Protein AF-A0A662KAN7-F1 (afdb_monomer_lite)

pLDDT: mean 89.26, std 13.29, range [32.25, 98.19]

Structure (mmCIF, N/CA/C/O backbone):
data_AF-A0A662KAN7-F1
#
_entry.id   AF-A0A662KAN7-F1
#
loop_
_atom_site.group_PDB
_atom_site.id
_atom_site.type_symbol
_atom_site.label_atom_id
_atom_site.label_alt_id
_atom_site.label_comp_id
_atom_site.label_asym_id
_atom_site.label_entity_id
_atom_site.label_seq_id
_atom_site.pdbx_PDB_ins_code
_atom_site.Cartn_x
_atom_site.Cartn_y
_atom_site.Cartn_z
_atom_site.occupancy
_atom_site.B_iso_or_equiv
_atom_site.auth_seq_id
_atom_site.auth_comp_id
_atom_site.auth_asym_id
_atom_site.auth_atom_id
_atom_site.pdbx_PDB_model_num
ATOM 1 N N . ALA A 1 1 ? -5.442 -21.848 -15.428 1.00 36.16 1 ALA A N 1
ATOM 2 C CA . ALA A 1 1 ? -4.731 -20.619 -15.022 1.00 36.16 1 ALA A CA 1
ATOM 3 C C . ALA A 1 1 ? -3.489 -20.503 -15.891 1.00 36.16 1 ALA A C 1
ATOM 5 O O . ALA A 1 1 ? -2.516 -21.198 -15.637 1.00 36.16 1 ALA A O 1
ATOM 6 N N . ASN A 1 2 ? -3.561 -19.714 -16.965 1.00 32.25 2 ASN A N 1
ATOM 7 C CA . ASN A 1 2 ? -2.438 -19.528 -17.880 1.00 32.25 2 ASN A CA 1
ATOM 8 C C . ASN A 1 2 ? -1.403 -18.622 -17.213 1.00 32.25 2 ASN A C 1
ATOM 10 O O . ASN A 1 2 ? -1.452 -17.401 -17.354 1.00 32.25 2 ASN A O 1
ATOM 14 N N . TYR A 1 3 ? -0.479 -19.224 -16.465 1.00 38.19 3 TYR A N 1
ATOM 15 C CA . TYR A 1 3 ? 0.836 -18.627 -16.293 1.00 38.19 3 TYR A CA 1
ATOM 16 C C . TYR A 1 3 ? 1.442 -18.572 -17.691 1.00 38.19 3 TYR A C 1
ATOM 18 O O . TYR A 1 3 ? 1.854 -19.592 -18.238 1.00 38.19 3 TYR A O 1
ATOM 26 N N . ARG A 1 4 ? 1.411 -17.388 -18.305 1.00 39.50 4 ARG A N 1
ATOM 27 C CA . ARG A 1 4 ? 2.236 -17.091 -19.470 1.00 39.50 4 ARG A CA 1
ATOM 28 C C . ARG A 1 4 ? 3.664 -17.290 -18.962 1.00 39.50 4 ARG A C 1
ATOM 30 O O . ARG A 1 4 ? 4.144 -16.451 -18.204 1.00 39.50 4 ARG A O 1
ATOM 37 N N . LYS A 1 5 ? 4.271 -18.451 -19.253 1.00 40.69 5 LYS A N 1
ATOM 38 C CA . LYS A 1 5 ? 5.725 -18.611 -19.170 1.00 40.69 5 LYS A CA 1
ATOM 39 C C . LYS A 1 5 ? 6.264 -17.377 -19.876 1.00 40.69 5 LYS A C 1
ATOM 41 O O . LYS A 1 5 ? 5.876 -17.124 -21.016 1.00 40.69 5 LYS A O 1
ATOM 46 N N . GLU A 1 6 ? 7.029 -16.554 -19.171 1.00 45.16 6 GLU A N 1
ATOM 47 C CA . GLU A 1 6 ? 7.885 -15.605 -19.861 1.00 45.16 6 GLU A CA 1
ATOM 48 C C . GLU A 1 6 ? 8.673 -16.470 -20.847 1.00 45.16 6 GLU A C 1
ATOM 50 O O . GLU A 1 6 ? 9.377 -17.392 -20.433 1.00 45.16 6 GLU A O 1
ATOM 55 N N . GLU A 1 7 ? 8.409 -16.306 -22.144 1.00 39.38 7 GLU A N 1
ATOM 56 C CA . GLU A 1 7 ? 9.230 -16.894 -23.192 1.00 39.38 7 GLU A CA 1
ATOM 57 C C . GLU A 1 7 ? 10.598 -16.244 -23.018 1.00 39.38 7 GLU A C 1
ATOM 59 O O . GLU A 1 7 ? 10.885 -15.181 -23.571 1.00 39.38 7 GLU A O 1
ATOM 64 N N . TYR A 1 8 ? 11.433 -16.838 -22.167 1.00 47.06 8 TYR A N 1
ATOM 65 C CA . TYR A 1 8 ? 12.859 -16.641 -22.269 1.00 47.06 8 TYR A CA 1
ATOM 66 C C . TYR A 1 8 ? 13.171 -17.030 -23.707 1.00 47.06 8 TYR A C 1
ATOM 68 O O . TYR A 1 8 ? 12.990 -18.187 -24.080 1.00 47.06 8 TYR A O 1
ATOM 76 N N . LYS A 1 9 ? 13.543 -16.054 -24.540 1.00 53.59 9 LYS A N 1
ATOM 77 C CA . LYS A 1 9 ? 14.174 -16.371 -25.817 1.00 53.59 9 LYS A CA 1
ATOM 78 C C . LYS A 1 9 ? 15.332 -17.289 -25.458 1.00 53.59 9 LYS A C 1
ATOM 80 O O . LYS A 1 9 ? 16.261 -16.839 -24.789 1.00 53.59 9 LYS A O 1
ATOM 85 N N . GLU A 1 10 ? 15.237 -18.563 -25.817 1.00 53.47 10 GLU A N 1
ATOM 86 C CA . GLU A 1 10 ? 16.378 -19.464 -25.769 1.00 53.47 10 GLU A CA 1
ATOM 87 C C . GLU A 1 10 ? 17.376 -18.896 -26.771 1.00 53.47 10 GLU A C 1
ATOM 89 O O . GLU A 1 10 ? 17.238 -19.039 -27.983 1.00 53.47 10 GLU A O 1
ATOM 94 N N . ILE A 1 11 ? 18.312 -18.100 -26.259 1.00 66.31 11 ILE A N 1
ATOM 95 C CA . ILE A 1 11 ? 19.435 -17.628 -27.048 1.00 66.31 11 ILE A CA 1
ATOM 96 C C . ILE A 1 11 ? 20.398 -18.804 -27.058 1.00 66.31 11 ILE A C 1
ATOM 98 O O . ILE A 1 11 ? 21.148 -19.015 -26.106 1.00 66.31 11 ILE A O 1
ATOM 102 N N . GLU A 1 12 ? 20.317 -19.607 -28.111 1.00 71.38 12 GLU A N 1
ATOM 103 C CA . GLU A 1 12 ? 21.267 -20.680 -28.349 1.00 71.38 12 GLU A CA 1
ATOM 104 C C . GLU A 1 12 ? 22.583 -20.040 -28.808 1.00 71.38 12 GLU A C 1
ATOM 106 O O . GLU A 1 12 ? 22.753 -19.646 -29.961 1.00 71.38 12 GLU A O 1
ATOM 111 N N . ILE A 1 13 ? 23.488 -19.812 -27.854 1.00 76.31 13 ILE A N 1
ATOM 112 C CA . ILE A 1 13 ? 24.826 -19.288 -28.130 1.00 76.31 13 ILE A CA 1
ATOM 113 C C . ILE A 1 13 ? 25.743 -20.493 -28.301 1.00 76.31 13 ILE A C 1
ATOM 115 O O . ILE A 1 13 ? 26.036 -21.167 -27.315 1.00 76.31 13 ILE A O 1
ATOM 119 N N . ASP A 1 14 ? 26.217 -20.740 -29.523 1.00 80.75 14 ASP A N 1
ATOM 120 C CA . ASP A 1 14 ? 27.302 -21.690 -29.771 1.00 80.75 14 ASP A CA 1
ATOM 121 C C . ASP A 1 14 ? 28.663 -20.979 -29.633 1.00 80.75 14 ASP A C 1
ATOM 123 O O . ASP A 1 14 ? 29.024 -20.179 -30.497 1.00 80.75 14 ASP A O 1
ATOM 127 N N . PRO A 1 15 ? 29.456 -21.248 -28.577 1.00 78.94 15 PRO A N 1
ATOM 128 C CA . PRO A 1 15 ? 30.765 -20.621 -28.386 1.00 78.94 15 PRO A CA 1
ATOM 129 C C . PRO A 1 15 ? 31.756 -20.965 -29.498 1.00 78.94 15 PRO A C 1
ATOM 131 O O . PRO A 1 15 ? 32.633 -20.158 -29.811 1.00 78.94 15 PRO A O 1
ATOM 134 N N . SER A 1 16 ? 31.613 -22.148 -30.108 1.00 82.06 16 SER A N 1
ATOM 135 C CA . SER A 1 16 ? 32.522 -22.629 -31.149 1.00 82.06 16 SER A CA 1
ATOM 136 C C . SER A 1 16 ? 32.396 -21.819 -32.440 1.00 82.06 16 SER A C 1
ATOM 138 O O . SER A 1 16 ? 33.411 -21.560 -33.082 1.00 82.06 16 SER A O 1
ATOM 140 N N . ALA A 1 17 ? 31.202 -21.301 -32.751 1.00 84.00 17 ALA A N 1
ATOM 141 C CA . ALA A 1 17 ? 30.975 -20.376 -33.866 1.00 84.00 17 ALA A CA 1
ATOM 142 C C 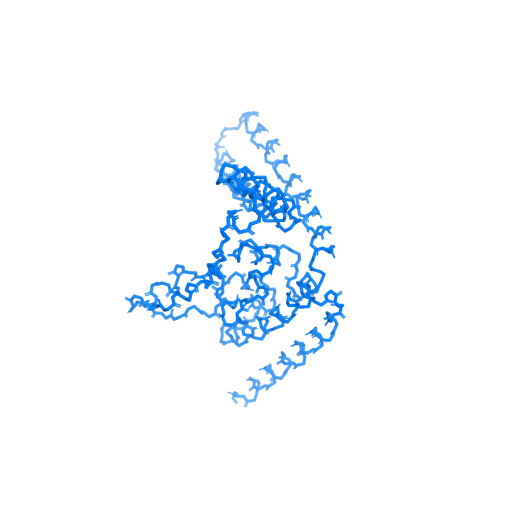. ALA A 1 17 ? 31.753 -19.048 -33.736 1.00 84.00 17 ALA A C 1
ATOM 144 O O . ALA A 1 17 ? 31.971 -18.357 -34.729 1.00 84.00 17 ALA A O 1
ATOM 145 N N . TYR A 1 18 ? 32.205 -18.707 -32.525 1.00 82.12 18 TYR A N 1
ATOM 146 C CA . TYR A 1 18 ? 32.982 -17.501 -32.220 1.00 82.12 18 TYR A CA 1
ATOM 147 C C . TYR A 1 18 ? 34.438 -17.803 -31.823 1.00 82.12 18 TYR A C 1
ATOM 149 O O . TYR A 1 18 ? 35.154 -16.900 -31.396 1.00 82.12 18 TYR A O 1
ATOM 157 N N . GLY A 1 19 ? 34.889 -19.058 -31.946 1.00 84.75 19 GLY A N 1
ATOM 158 C CA . GLY A 1 19 ? 36.253 -19.468 -31.592 1.00 84.75 19 GLY A CA 1
ATOM 159 C C . GLY A 1 19 ? 36.518 -19.611 -30.087 1.00 84.75 19 GLY A C 1
ATOM 160 O O . GLY A 1 19 ? 37.677 -19.627 -29.675 1.00 84.75 19 GLY A O 1
ATOM 161 N N . PHE A 1 20 ? 35.477 -19.723 -29.255 1.00 84.69 20 PHE A N 1
ATOM 162 C CA . PHE A 1 20 ? 35.598 -19.855 -27.799 1.00 84.69 20 PHE A CA 1
ATOM 163 C C . PHE A 1 20 ? 35.197 -21.250 -27.296 1.00 84.69 20 PHE A C 1
ATOM 165 O O . PHE A 1 20 ? 34.364 -21.937 -27.887 1.00 84.69 20 PHE A O 1
ATOM 172 N N . SER A 1 21 ? 35.766 -21.667 -26.158 1.00 86.44 21 SER A N 1
ATOM 173 C CA . SER A 1 21 ? 35.364 -22.902 -25.474 1.00 86.44 21 SER A CA 1
ATOM 174 C C . SER A 1 21 ? 34.088 -22.709 -24.646 1.00 86.44 21 SER A C 1
ATOM 176 O O . SER A 1 21 ? 33.747 -21.596 -24.230 1.00 86.44 21 SER A O 1
ATOM 178 N N . LYS A 1 22 ? 33.390 -23.812 -24.342 1.00 83.38 22 LYS A N 1
ATOM 179 C CA . LYS A 1 22 ? 32.208 -23.797 -23.461 1.00 83.38 22 LYS A CA 1
ATOM 180 C C . LYS A 1 22 ? 32.521 -23.257 -22.058 1.00 83.38 22 LYS A C 1
ATOM 182 O O . LYS A 1 22 ? 31.669 -22.596 -21.468 1.00 83.38 22 LYS A O 1
ATOM 187 N N . ASP A 1 23 ? 33.740 -23.453 -21.555 1.00 85.94 23 ASP A N 1
ATOM 188 C CA . ASP A 1 23 ? 34.177 -22.915 -20.259 1.00 85.94 23 ASP A CA 1
ATOM 189 C C . ASP A 1 23 ? 34.164 -21.384 -20.220 1.00 85.94 23 ASP A C 1
ATOM 191 O O . ASP A 1 23 ? 33.818 -20.785 -19.200 1.00 85.94 23 ASP A O 1
ATOM 195 N N . ILE A 1 24 ? 34.519 -20.735 -21.335 1.00 87.31 24 ILE A N 1
ATOM 196 C CA . ILE A 1 24 ? 34.495 -19.273 -21.450 1.00 87.31 24 ILE A CA 1
ATOM 197 C C . ILE A 1 24 ? 33.048 -18.773 -21.433 1.00 87.31 24 ILE A C 1
ATOM 199 O O . ILE A 1 24 ? 32.750 -17.820 -20.712 1.00 87.31 24 ILE A O 1
ATOM 203 N N . LEU A 1 25 ? 32.134 -19.443 -22.150 1.00 85.62 25 LEU A N 1
ATOM 204 C CA . LEU A 1 25 ? 30.706 -19.106 -22.121 1.00 85.62 25 LEU A CA 1
ATOM 205 C C . LEU A 1 25 ? 30.123 -19.239 -20.709 1.00 85.62 25 LEU A C 1
ATOM 207 O O . LEU A 1 25 ? 29.395 -18.350 -20.264 1.00 85.62 25 LEU A O 1
ATOM 211 N N . TRP A 1 26 ? 30.454 -20.313 -19.987 1.00 86.19 26 TRP A N 1
ATOM 212 C CA . TRP A 1 26 ? 29.994 -20.506 -18.611 1.00 86.19 26 TRP A CA 1
ATOM 213 C C . TRP A 1 26 ? 30.509 -19.400 -17.680 1.00 86.19 26 TRP A C 1
ATOM 215 O O . TRP A 1 26 ? 29.714 -18.779 -16.973 1.00 86.19 26 TRP A O 1
ATOM 225 N N . LYS A 1 27 ? 31.809 -19.074 -17.741 1.00 89.56 27 LYS A N 1
ATOM 226 C CA . LYS A 1 27 ? 32.401 -17.977 -16.952 1.00 89.56 27 LYS A CA 1
ATOM 227 C C . LYS A 1 27 ? 31.753 -16.628 -17.268 1.00 89.56 27 LYS A C 1
ATOM 229 O O . LYS A 1 27 ? 31.391 -15.896 -16.351 1.00 89.56 27 LYS A O 1
ATOM 234 N N . ALA A 1 28 ? 31.561 -16.310 -18.548 1.00 88.06 28 ALA A N 1
ATOM 235 C CA . ALA A 1 28 ? 30.893 -15.080 -18.968 1.00 88.06 28 ALA A CA 1
ATOM 236 C C . ALA A 1 28 ? 29.433 -15.025 -18.481 1.00 88.06 28 ALA A C 1
ATOM 238 O O . ALA A 1 28 ? 28.975 -13.982 -18.015 1.00 88.06 28 ALA A O 1
ATOM 239 N N . SER A 1 29 ? 28.721 -16.155 -18.527 1.00 86.75 29 SER A N 1
ATOM 240 C CA . SER A 1 29 ? 27.341 -16.271 -18.039 1.00 86.75 29 SER A CA 1
ATOM 241 C C . SER A 1 29 ? 27.247 -16.074 -16.527 1.00 86.75 29 SER A C 1
ATOM 243 O O . SER A 1 29 ? 26.321 -15.410 -16.056 1.00 86.75 29 SER A O 1
ATOM 245 N N . LEU A 1 30 ? 28.211 -16.602 -15.767 1.00 89.12 30 LEU A N 1
ATOM 246 C CA . LEU A 1 30 ? 28.293 -16.407 -14.321 1.00 89.12 30 LEU A CA 1
ATOM 247 C C . LEU A 1 30 ? 28.520 -14.927 -13.984 1.00 89.12 30 LEU A C 1
ATOM 249 O O . LEU A 1 30 ? 27.739 -14.355 -13.229 1.00 89.12 30 LEU A O 1
ATOM 253 N N . ILE A 1 31 ? 29.498 -14.281 -14.629 1.00 90.81 31 ILE A N 1
ATOM 254 C CA . ILE A 1 31 ? 29.788 -12.847 -14.450 1.00 90.81 31 ILE A CA 1
ATOM 255 C C . ILE A 1 31 ? 28.562 -11.990 -14.798 1.00 90.81 31 ILE A C 1
ATOM 257 O O . ILE A 1 31 ? 28.207 -11.070 -14.060 1.00 90.81 31 ILE A O 1
ATOM 261 N N . LEU A 1 32 ? 27.886 -12.293 -15.911 1.00 89.94 32 LEU A N 1
ATOM 262 C CA . LEU A 1 32 ? 26.673 -11.585 -16.317 1.00 89.94 32 LEU A CA 1
ATOM 263 C C . LEU A 1 32 ? 25.547 -11.762 -15.292 1.00 89.94 32 LEU A C 1
ATOM 265 O O . LEU A 1 32 ? 24.843 -10.801 -14.983 1.00 89.94 32 LEU A O 1
ATOM 269 N N . SER A 1 33 ? 25.376 -12.977 -14.769 1.00 85.38 33 SER A N 1
ATOM 270 C CA . SER A 1 33 ? 24.358 -13.283 -13.762 1.00 85.38 33 SER A CA 1
ATOM 271 C C . SER A 1 33 ? 24.635 -12.542 -12.458 1.00 85.38 33 SER A C 1
ATOM 273 O O . SER A 1 33 ? 23.741 -11.885 -11.934 1.00 85.38 33 SER A O 1
ATOM 275 N N . GLU A 1 34 ? 25.879 -12.560 -11.976 1.00 85.12 34 GLU A N 1
ATOM 276 C CA . GLU A 1 34 ? 26.296 -11.799 -10.795 1.00 85.12 34 GLU A CA 1
ATOM 277 C C . GLU A 1 34 ? 26.064 -10.297 -10.969 1.00 85.12 34 GLU A C 1
ATOM 279 O O . GLU A 1 34 ? 25.559 -9.638 -10.058 1.00 85.12 34 GLU A O 1
ATOM 284 N N . LYS A 1 35 ? 26.388 -9.751 -12.148 1.00 86.12 35 LYS A N 1
ATOM 285 C CA . LYS A 1 35 ? 26.162 -8.337 -12.454 1.00 86.12 35 LYS A CA 1
ATOM 286 C C . LYS A 1 35 ? 24.673 -7.987 -12.428 1.00 86.12 35 LYS A C 1
ATOM 288 O O . LYS A 1 35 ? 24.296 -7.042 -11.742 1.00 86.12 35 LYS A O 1
ATOM 293 N N . LYS A 1 36 ? 23.827 -8.779 -13.098 1.00 82.94 36 LYS A N 1
ATOM 294 C CA . LYS A 1 36 ? 22.366 -8.584 -13.096 1.00 82.94 36 LYS A CA 1
ATOM 295 C C . LYS A 1 36 ? 21.775 -8.683 -11.691 1.00 82.94 36 LYS A C 1
ATOM 297 O O . LYS A 1 36 ? 20.934 -7.874 -11.324 1.00 82.94 36 LYS A O 1
ATOM 302 N N . VAL A 1 37 ? 22.229 -9.648 -10.890 1.00 79.38 37 VAL A N 1
ATOM 303 C CA . VAL A 1 37 ? 21.781 -9.797 -9.498 1.00 79.38 37 VAL A CA 1
ATOM 304 C C . VAL A 1 37 ? 22.164 -8.571 -8.669 1.00 79.38 37 VAL A C 1
ATOM 306 O O . VAL A 1 37 ? 21.328 -8.064 -7.929 1.00 79.38 37 VAL A O 1
ATOM 309 N N . LYS A 1 38 ? 23.391 -8.052 -8.808 1.00 76.25 38 LYS A N 1
ATOM 310 C CA . LYS A 1 38 ? 23.820 -6.831 -8.104 1.00 76.25 38 LYS A CA 1
ATOM 311 C C . LYS A 1 38 ? 23.012 -5.600 -8.518 1.00 76.25 38 LYS A C 1
ATOM 313 O O . LYS A 1 38 ? 22.644 -4.814 -7.651 1.00 76.25 38 LYS A O 1
ATOM 318 N N . GLU A 1 39 ? 22.717 -5.447 -9.808 1.00 76.44 39 GLU A N 1
ATOM 319 C CA . GLU A 1 39 ? 21.869 -4.362 -10.318 1.00 76.44 39 GLU A CA 1
ATOM 320 C C . GLU A 1 39 ? 20.442 -4.445 -9.748 1.00 76.44 39 GLU A C 1
ATOM 322 O O . GLU A 1 39 ? 19.927 -3.447 -9.246 1.00 76.44 39 GLU A O 1
ATOM 327 N N . GLU A 1 40 ? 19.832 -5.635 -9.726 1.00 71.75 40 GLU A N 1
ATOM 328 C CA . GLU A 1 40 ? 18.498 -5.839 -9.141 1.00 71.75 40 GLU A CA 1
ATOM 329 C C . GLU A 1 40 ? 18.479 -5.620 -7.619 1.00 71.75 40 GLU A C 1
ATOM 331 O O . GLU A 1 40 ? 17.544 -5.018 -7.095 1.00 71.75 40 GLU A O 1
ATOM 336 N N . LEU A 1 41 ? 19.515 -6.056 -6.893 1.00 68.56 41 LEU A N 1
ATOM 337 C CA . LEU A 1 41 ? 19.633 -5.844 -5.443 1.00 68.56 41 LEU A CA 1
ATOM 338 C C . LEU A 1 41 ? 19.872 -4.374 -5.065 1.00 68.56 41 LEU A C 1
ATOM 340 O O . LEU A 1 41 ? 19.569 -3.979 -3.940 1.00 68.56 41 LEU A O 1
ATOM 344 N N . GLY A 1 42 ? 20.388 -3.563 -5.990 1.00 65.25 42 GLY A N 1
ATOM 345 C CA . GLY A 1 42 ? 20.609 -2.129 -5.803 1.00 65.25 42 GLY A CA 1
ATOM 346 C C . GLY A 1 42 ? 19.366 -1.262 -6.016 1.00 65.25 42 GLY A C 1
ATOM 347 O O . GLY A 1 42 ? 19.448 -0.040 -5.885 1.00 65.25 42 GLY A O 1
ATOM 348 N N . ARG A 1 43 ? 18.214 -1.848 -6.365 1.00 75.94 43 ARG A N 1
ATOM 349 C CA . ARG A 1 43 ? 17.020 -1.061 -6.682 1.00 75.94 43 ARG A CA 1
ATOM 350 C C . ARG A 1 43 ? 16.461 -0.354 -5.448 1.00 75.94 43 ARG A C 1
ATOM 352 O O . ARG A 1 43 ? 16.189 -0.964 -4.415 1.00 75.94 43 ARG A O 1
ATOM 359 N N . MET A 1 44 ? 16.198 0.943 -5.598 1.00 73.19 44 MET A N 1
ATOM 360 C CA . MET A 1 44 ? 15.634 1.792 -4.540 1.00 73.19 44 MET A CA 1
ATOM 361 C C . MET A 1 44 ? 14.265 1.302 -4.042 1.00 73.19 44 MET A C 1
ATOM 363 O O . MET A 1 44 ? 13.942 1.465 -2.866 1.00 73.19 44 MET A O 1
ATOM 367 N N . ASP A 1 45 ? 13.468 0.655 -4.902 1.00 78.06 45 ASP A N 1
ATOM 368 C CA . ASP A 1 45 ? 12.165 0.117 -4.511 1.00 78.06 45 ASP A CA 1
ATOM 369 C C . ASP A 1 45 ? 12.282 -1.047 -3.516 1.00 78.06 45 ASP A C 1
ATOM 371 O O . ASP A 1 45 ? 11.414 -1.177 -2.659 1.00 78.06 45 ASP A O 1
ATOM 375 N N . LEU A 1 46 ? 13.370 -1.827 -3.523 1.00 87.94 46 LEU A N 1
ATOM 376 C CA . LEU A 1 46 ? 13.595 -2.869 -2.513 1.00 87.94 46 LEU A CA 1
ATOM 377 C C . LEU A 1 46 ? 13.762 -2.289 -1.109 1.00 87.94 46 LEU A C 1
ATOM 379 O O . LEU A 1 46 ? 13.228 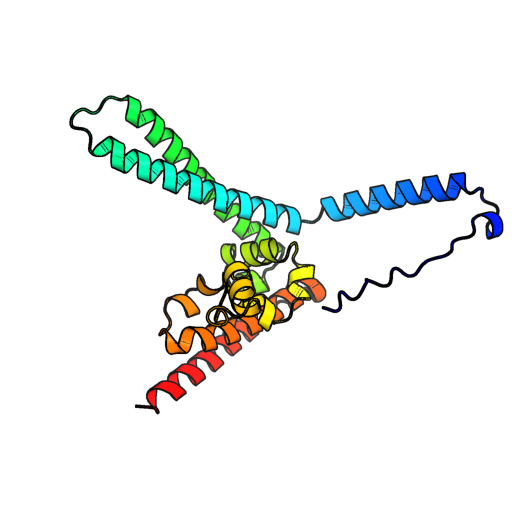-2.853 -0.154 1.00 87.94 46 LEU A O 1
ATOM 383 N N . GLN A 1 47 ? 14.454 -1.155 -0.978 1.00 89.88 47 GLN A N 1
ATOM 384 C CA . GLN A 1 47 ? 14.607 -0.495 0.316 1.00 89.88 47 GLN A CA 1
ATOM 385 C C . GLN A 1 47 ? 13.245 -0.027 0.843 1.00 89.88 47 GLN A C 1
ATOM 387 O O . GLN A 1 47 ? 12.917 -0.303 1.994 1.00 89.88 47 GLN A O 1
ATOM 392 N N . ILE A 1 48 ? 12.412 0.591 -0.005 1.00 93.75 48 ILE A N 1
ATOM 393 C CA . ILE A 1 48 ? 11.045 1.010 0.364 1.00 93.75 48 ILE A CA 1
ATOM 394 C C . ILE A 1 48 ? 10.229 -0.183 0.876 1.00 93.75 48 ILE A C 1
ATOM 396 O O . ILE A 1 48 ? 9.533 -0.080 1.884 1.00 93.75 48 ILE A O 1
ATOM 400 N N . ILE A 1 49 ? 10.341 -1.337 0.212 1.00 94.31 49 ILE A N 1
ATOM 401 C CA . ILE A 1 49 ? 9.651 -2.560 0.633 1.00 94.31 49 ILE A CA 1
ATOM 402 C C . ILE A 1 49 ? 10.103 -3.003 2.027 1.00 94.31 49 ILE A C 1
ATOM 404 O O . ILE A 1 49 ? 9.256 -3.405 2.825 1.00 94.31 49 ILE A O 1
ATOM 408 N N . GLN A 1 50 ? 11.405 -2.951 2.323 1.00 94.94 50 GLN A N 1
ATOM 409 C CA . GLN A 1 50 ? 11.911 -3.315 3.648 1.00 94.94 50 GLN A CA 1
ATOM 410 C C . GLN A 1 50 ? 11.445 -2.326 4.713 1.00 94.94 50 GLN A C 1
ATOM 412 O O . GLN A 1 50 ? 10.894 -2.758 5.717 1.00 94.94 50 GLN A O 1
ATOM 417 N N . MET A 1 51 ? 11.560 -1.020 4.464 1.00 95.75 51 MET A N 1
ATOM 418 C CA . MET A 1 51 ? 11.124 0.011 5.412 1.00 95.75 51 MET A CA 1
ATOM 419 C C . MET A 1 51 ? 9.658 -0.140 5.805 1.00 95.75 51 MET A C 1
ATOM 421 O O . MET A 1 51 ? 9.329 -0.117 6.984 1.00 95.75 51 MET A O 1
ATOM 425 N N . VAL A 1 52 ? 8.767 -0.371 4.839 1.00 96.75 52 VAL A N 1
ATOM 426 C CA . VAL A 1 52 ? 7.338 -0.547 5.132 1.00 96.75 52 VAL A CA 1
ATOM 427 C C . VAL A 1 52 ? 7.058 -1.820 5.920 1.00 96.75 52 VAL A C 1
ATOM 429 O O . VAL A 1 52 ? 6.200 -1.818 6.798 1.00 96.75 52 VAL A O 1
ATOM 432 N N . LYS A 1 53 ? 7.759 -2.918 5.613 1.00 96.75 53 LYS A N 1
ATOM 433 C CA . LYS A 1 53 ? 7.622 -4.157 6.387 1.00 96.75 53 LYS A CA 1
ATOM 434 C C . LYS A 1 53 ? 8.087 -3.950 7.823 1.00 96.75 53 LYS A C 1
ATOM 436 O O . LYS A 1 53 ? 7.362 -4.335 8.735 1.00 96.75 53 LYS A O 1
ATOM 441 N N . SER A 1 54 ? 9.228 -3.288 8.009 1.00 97.56 54 SER A N 1
ATOM 442 C CA . SER A 1 54 ? 9.741 -2.917 9.326 1.00 97.56 54 SER A CA 1
ATOM 443 C C . SER A 1 54 ? 8.759 -2.017 10.070 1.00 97.56 54 SER A C 1
ATOM 445 O O . SER A 1 54 ? 8.445 -2.294 11.220 1.00 97.56 54 SER A O 1
ATOM 447 N N . LEU A 1 55 ? 8.195 -1.000 9.412 1.00 98.06 55 LEU A N 1
ATOM 448 C CA . LEU A 1 55 ? 7.159 -0.138 9.984 1.00 98.06 55 LEU A CA 1
ATOM 449 C C . LEU A 1 55 ? 5.946 -0.957 10.456 1.00 98.06 55 LEU A C 1
ATOM 451 O O . LEU A 1 55 ? 5.496 -0.811 11.590 1.00 98.06 55 LEU A O 1
ATOM 455 N N . ASP A 1 56 ? 5.430 -1.859 9.616 1.00 96.62 56 ASP A N 1
ATOM 456 C CA . ASP A 1 56 ? 4.291 -2.711 9.970 1.00 96.62 56 ASP A CA 1
ATOM 457 C C . ASP A 1 56 ? 4.619 -3.679 11.130 1.00 96.62 56 ASP A C 1
ATOM 459 O O . ASP A 1 56 ? 3.730 -4.037 11.909 1.00 96.62 56 ASP A O 1
ATOM 463 N N . GLU A 1 57 ? 5.870 -4.127 11.259 1.00 97.88 57 GLU A N 1
ATOM 464 C CA . GLU A 1 57 ? 6.351 -4.937 12.386 1.00 97.88 57 GLU A CA 1
ATOM 465 C C . GLU A 1 57 ? 6.485 -4.117 13.673 1.00 97.88 57 GLU A C 1
ATOM 467 O O . GLU A 1 57 ? 5.989 -4.549 14.716 1.00 97.88 57 GLU A O 1
ATOM 472 N N . LEU A 1 58 ? 7.057 -2.914 13.598 1.00 97.94 58 LEU A N 1
ATOM 473 C CA . LEU A 1 58 ? 7.170 -1.992 14.726 1.00 97.94 58 LEU A CA 1
ATOM 474 C C . LEU A 1 58 ? 5.792 -1.596 15.261 1.00 97.94 58 LEU A C 1
ATOM 476 O O . LEU A 1 58 ? 5.574 -1.644 16.467 1.00 97.94 58 LEU A O 1
ATOM 480 N N . ILE A 1 59 ? 4.824 -1.307 14.386 1.00 97.75 59 ILE A N 1
ATOM 481 C CA . ILE A 1 59 ? 3.444 -1.004 14.796 1.00 97.75 59 ILE A CA 1
ATOM 482 C C . ILE A 1 59 ? 2.817 -2.192 15.539 1.00 97.75 59 ILE A C 1
ATOM 484 O O . ILE A 1 59 ? 2.140 -2.011 16.553 1.00 97.75 59 ILE A O 1
ATOM 488 N N . LYS A 1 60 ? 3.033 -3.432 15.075 1.00 97.75 60 LYS A N 1
ATOM 489 C CA . LYS A 1 60 ? 2.559 -4.624 15.804 1.00 97.75 60 LYS A CA 1
ATOM 490 C C . LYS A 1 60 ? 3.229 -4.735 17.167 1.00 97.75 60 LYS A C 1
ATOM 492 O O . LYS A 1 60 ? 2.547 -5.039 18.142 1.00 97.75 60 LYS A O 1
ATOM 497 N N . PHE A 1 61 ? 4.532 -4.482 17.235 1.00 97.44 61 PHE A N 1
ATOM 498 C CA . PHE A 1 61 ? 5.271 -4.519 18.487 1.00 97.44 61 PHE A CA 1
ATOM 499 C C . PHE A 1 61 ? 4.775 -3.452 19.471 1.00 97.44 61 PHE A C 1
ATOM 501 O O . PHE A 1 61 ? 4.475 -3.777 20.616 1.00 97.44 61 PHE A O 1
ATOM 508 N N . LEU A 1 62 ? 4.560 -2.219 19.008 1.00 97.75 62 LEU A N 1
ATOM 509 C CA . LEU A 1 62 ? 3.971 -1.134 19.791 1.00 97.75 62 LEU A CA 1
ATOM 510 C C . LEU A 1 62 ? 2.588 -1.500 20.346 1.00 97.75 62 LEU A C 1
ATOM 512 O O . LEU A 1 62 ? 2.291 -1.225 21.511 1.00 97.75 62 LEU A O 1
ATOM 516 N N . ASN A 1 63 ? 1.748 -2.146 19.534 1.00 97.75 63 ASN A N 1
ATOM 517 C CA . ASN A 1 63 ? 0.431 -2.603 19.975 1.00 97.75 63 ASN A CA 1
ATOM 518 C C . ASN A 1 63 ? 0.542 -3.647 21.096 1.00 97.75 63 ASN A C 1
ATOM 520 O O . ASN A 1 63 ? -0.155 -3.524 22.101 1.00 97.75 63 ASN A O 1
ATOM 524 N N . LEU A 1 64 ? 1.456 -4.616 20.972 1.00 97.06 64 LEU A N 1
ATOM 525 C CA . LEU A 1 64 ? 1.716 -5.615 22.017 1.00 97.06 64 LEU A CA 1
ATOM 526 C C . LEU A 1 64 ? 2.237 -4.971 23.311 1.00 97.06 64 LEU A C 1
ATOM 528 O O . LEU A 1 64 ? 1.781 -5.312 24.402 1.00 97.06 64 LEU A O 1
ATOM 532 N N . LEU A 1 65 ? 3.162 -4.012 23.204 1.00 95.94 65 LEU A N 1
ATOM 533 C CA . LEU A 1 65 ? 3.662 -3.261 24.359 1.00 95.94 65 LEU A CA 1
ATOM 534 C C . LEU A 1 65 ? 2.545 -2.455 25.031 1.00 95.94 65 LEU A C 1
ATOM 536 O O . LEU A 1 65 ? 2.462 -2.430 26.255 1.00 95.94 65 LEU A O 1
ATOM 540 N N . SER A 1 66 ? 1.665 -1.836 24.245 1.00 95.94 66 SER A N 1
ATOM 541 C CA . SER A 1 66 ? 0.531 -1.056 24.753 1.00 95.94 66 SER A CA 1
ATOM 542 C C . SER A 1 66 ? -0.520 -1.929 25.440 1.00 95.94 66 SER A C 1
ATOM 544 O O . SER A 1 66 ? -1.063 -1.543 26.475 1.00 95.94 66 SER A O 1
ATOM 546 N N . GLU A 1 67 ? -0.786 -3.124 24.908 1.00 96.12 67 GLU A N 1
ATOM 547 C CA . GLU A 1 67 ? -1.642 -4.115 25.565 1.00 96.12 67 GLU A CA 1
ATOM 548 C C . GLU A 1 67 ? -1.034 -4.544 26.904 1.00 96.12 67 GLU A C 1
ATOM 550 O O . GLU A 1 67 ? -1.701 -4.475 27.940 1.00 96.12 67 GLU A O 1
ATOM 555 N N . ARG A 1 68 ? 0.266 -4.869 26.917 1.00 94.19 68 ARG A N 1
ATOM 556 C CA . ARG A 1 68 ? 0.962 -5.261 28.144 1.00 94.19 68 ARG A CA 1
ATOM 557 C C . ARG A 1 68 ? 1.000 -4.142 29.178 1.00 94.19 68 ARG A C 1
ATOM 559 O O . ARG A 1 68 ? 0.793 -4.406 30.358 1.00 94.19 68 ARG A O 1
ATOM 566 N N . GLU A 1 69 ? 1.223 -2.902 28.755 1.00 92.75 69 GLU A N 1
ATOM 567 C CA . GLU A 1 69 ? 1.140 -1.720 29.614 1.00 92.75 69 GLU A CA 1
ATOM 568 C C . GLU A 1 69 ? -0.252 -1.600 30.250 1.00 92.75 69 GLU A C 1
ATOM 570 O O . GLU A 1 69 ? -0.362 -1.399 31.462 1.00 92.75 69 GLU A O 1
ATOM 575 N N . SER A 1 70 ? -1.311 -1.751 29.448 1.00 92.38 70 SER A N 1
ATOM 576 C CA . SER A 1 70 ? -2.696 -1.677 29.919 1.00 92.38 70 SER A CA 1
ATOM 577 C C . SER A 1 70 ? -3.000 -2.747 30.965 1.00 92.38 70 SER A C 1
ATOM 579 O O . SER A 1 70 ? -3.607 -2.450 31.993 1.00 92.38 70 SER A O 1
ATOM 581 N N . GLU A 1 71 ? -2.563 -3.987 30.742 1.00 92.06 71 GLU A N 1
ATOM 582 C CA . GLU A 1 71 ? -2.703 -5.068 31.720 1.00 92.06 71 GLU A CA 1
ATOM 583 C C . GLU A 1 71 ? -1.921 -4.788 33.000 1.00 92.06 71 GLU A C 1
ATOM 585 O O . GLU A 1 71 ? -2.445 -4.959 34.100 1.00 92.06 71 GLU A O 1
ATOM 590 N N . TRP A 1 72 ? -0.675 -4.331 32.870 1.00 91.69 72 TRP A N 1
ATOM 591 C CA . TRP A 1 72 ? 0.204 -4.128 34.015 1.00 91.69 72 TRP A CA 1
ATOM 592 C C . TRP A 1 72 ? -0.277 -2.983 34.910 1.00 91.69 72 TRP A C 1
ATOM 594 O O . TRP A 1 72 ? -0.225 -3.092 36.135 1.00 91.69 72 TRP A O 1
ATOM 604 N N . LYS A 1 73 ? -0.842 -1.927 34.312 1.00 88.56 73 LYS A N 1
ATOM 605 C CA . LYS A 1 73 ? -1.451 -0.805 35.039 1.00 88.56 73 LYS A CA 1
ATOM 606 C C . LYS A 1 73 ? -2.682 -1.197 35.864 1.00 88.56 73 LYS A C 1
ATOM 608 O O . LYS A 1 73 ? -3.017 -0.470 36.793 1.00 88.56 73 LYS A O 1
ATOM 613 N N . LYS A 1 74 ? -3.341 -2.327 35.567 1.00 91.81 74 LYS A N 1
ATOM 614 C CA . LYS A 1 74 ? -4.499 -2.826 36.338 1.00 91.81 74 LYS A CA 1
ATOM 615 C C . LYS A 1 74 ? -4.109 -3.508 37.649 1.00 91.81 74 LYS A C 1
ATOM 617 O O . LYS A 1 74 ? -4.987 -3.764 38.469 1.00 91.81 74 LYS A O 1
ATOM 622 N N . LEU A 1 75 ? -2.835 -3.854 37.841 1.00 89.25 75 LEU A N 1
ATOM 623 C CA . LEU A 1 75 ? -2.397 -4.509 39.071 1.00 89.25 75 LEU A CA 1
ATOM 624 C C . LEU A 1 75 ? -2.495 -3.545 40.259 1.00 89.25 75 LEU A C 1
ATOM 626 O O . LEU A 1 75 ? -2.182 -2.361 40.143 1.00 89.25 75 LEU A O 1
ATOM 630 N N . SER A 1 76 ? -2.904 -4.075 41.414 1.00 79.38 76 SER A N 1
ATOM 631 C CA . SER A 1 76 ? -3.062 -3.316 42.662 1.00 79.38 76 SER A CA 1
ATOM 632 C C . SER A 1 76 ? -1.741 -2.796 43.234 1.00 79.38 76 SER A C 1
ATOM 634 O O . SER A 1 76 ? -1.743 -1.835 43.999 1.00 79.38 76 SER A O 1
ATOM 636 N N . PHE A 1 77 ? -0.620 -3.414 42.856 1.00 77.12 77 PHE A N 1
ATOM 637 C CA . PHE A 1 77 ? 0.729 -2.999 43.216 1.00 77.12 77 PHE A CA 1
ATOM 638 C C . PHE A 1 77 ? 1.553 -2.754 41.950 1.00 77.12 77 PHE A C 1
ATOM 640 O O . PHE A 1 77 ? 1.607 -3.609 41.063 1.00 77.12 77 PHE A O 1
ATOM 647 N N . GLN A 1 78 ? 2.207 -1.594 41.879 1.00 75.62 78 GLN A N 1
ATOM 648 C CA . GLN A 1 78 ? 3.091 -1.212 40.781 1.00 75.62 78 GLN A CA 1
ATOM 649 C C . GLN A 1 78 ? 4.497 -0.964 41.332 1.00 75.62 78 GLN A C 1
ATOM 651 O O . GLN A 1 78 ? 4.679 -0.141 42.226 1.00 75.62 78 GLN A O 1
ATOM 656 N N . ASP A 1 79 ? 5.485 -1.658 40.774 1.00 81.56 79 ASP A N 1
ATOM 657 C CA . ASP A 1 79 ? 6.906 -1.368 40.985 1.00 81.56 79 ASP A CA 1
ATOM 658 C C . ASP A 1 79 ? 7.492 -0.704 39.727 1.00 81.56 79 ASP A C 1
ATOM 660 O O . ASP A 1 79 ? 6.932 -0.782 38.629 1.00 81.56 79 ASP A O 1
ATOM 664 N N . LYS A 1 80 ? 8.666 -0.090 39.871 1.00 85.88 80 LYS A N 1
ATOM 665 C CA . LYS A 1 80 ? 9.477 0.534 38.822 1.00 85.88 80 LYS A CA 1
ATOM 666 C C . LYS A 1 80 ? 9.787 -0.400 37.651 1.00 85.88 80 LYS A C 1
ATOM 668 O O . LYS A 1 80 ? 10.192 0.088 36.601 1.00 85.88 80 LYS A O 1
ATOM 673 N N . SER A 1 81 ? 9.567 -1.710 37.773 1.00 87.50 81 SER A N 1
ATOM 674 C CA . SER A 1 81 ? 9.708 -2.668 36.669 1.00 87.50 81 SER A CA 1
ATOM 675 C C . SER A 1 81 ? 8.873 -2.297 35.436 1.00 87.50 81 SER A C 1
ATOM 677 O O . SER A 1 81 ? 9.333 -2.520 34.317 1.00 87.50 81 SER A O 1
ATOM 679 N N . ILE A 1 82 ? 7.696 -1.672 35.604 1.00 89.88 82 ILE A N 1
ATOM 680 C CA . ILE A 1 82 ? 6.877 -1.207 34.467 1.00 89.88 82 ILE A CA 1
ATOM 681 C C . ILE A 1 82 ? 7.598 -0.138 33.633 1.00 89.88 82 ILE A C 1
ATOM 683 O O . ILE A 1 82 ? 7.400 -0.060 32.421 1.00 89.88 82 ILE A O 1
ATOM 687 N N . GLN A 1 83 ? 8.494 0.642 34.248 1.00 90.62 83 GLN A N 1
ATOM 688 C CA . GLN A 1 83 ? 9.242 1.694 33.564 1.00 90.62 83 GLN A CA 1
ATOM 689 C C . GLN A 1 83 ? 10.155 1.135 32.467 1.00 90.62 83 GLN A C 1
ATOM 691 O O . GLN A 1 83 ? 10.378 1.807 31.466 1.00 90.62 83 GLN A O 1
ATOM 696 N N . ILE A 1 84 ? 10.642 -0.103 32.612 1.00 91.69 84 ILE A N 1
ATOM 697 C CA . ILE A 1 84 ? 11.452 -0.774 31.585 1.00 91.69 84 ILE A CA 1
ATOM 698 C C . ILE A 1 84 ? 10.639 -0.917 30.291 1.00 91.69 84 ILE A C 1
ATOM 700 O O . ILE A 1 84 ? 11.117 -0.569 29.213 1.00 91.69 84 ILE A O 1
ATOM 704 N N . LEU A 1 85 ? 9.388 -1.373 30.411 1.00 92.38 85 LEU A N 1
ATOM 705 C CA . LEU A 1 85 ? 8.470 -1.520 29.282 1.00 92.38 85 LEU A CA 1
ATOM 706 C C . LEU A 1 85 ? 8.106 -0.158 28.679 1.00 92.38 85 LEU A C 1
ATOM 708 O O . LEU A 1 85 ? 8.119 -0.017 27.461 1.00 92.38 85 LEU A O 1
ATOM 712 N N . LEU A 1 86 ? 7.814 0.841 29.518 1.00 92.75 86 LEU A N 1
ATOM 713 C CA . LEU A 1 86 ? 7.472 2.193 29.061 1.00 92.75 86 LEU A CA 1
ATOM 714 C C . LEU A 1 86 ? 8.629 2.855 28.302 1.00 92.75 86 LEU A C 1
ATOM 716 O O . LEU A 1 86 ? 8.404 3.484 27.272 1.00 92.75 86 LEU A O 1
ATOM 720 N N . ASN A 1 87 ? 9.865 2.677 28.773 1.00 94.88 87 ASN A N 1
ATOM 721 C CA . ASN A 1 87 ? 11.052 3.190 28.092 1.00 94.88 87 ASN A CA 1
ATOM 722 C C . ASN A 1 87 ? 11.234 2.526 26.723 1.00 94.88 87 ASN A C 1
ATOM 724 O O . ASN A 1 87 ? 11.467 3.220 25.739 1.00 94.88 87 ASN A O 1
ATOM 728 N N . LEU A 1 88 ? 11.090 1.197 26.643 1.00 95.44 88 LEU A N 1
ATOM 729 C CA . LEU A 1 88 ? 11.158 0.487 25.365 1.00 95.44 88 LEU A CA 1
ATOM 730 C C . LEU A 1 88 ? 10.044 0.934 24.414 1.00 95.44 88 LEU A C 1
ATOM 732 O O . LEU A 1 88 ? 10.309 1.184 23.243 1.00 95.44 88 LEU A O 1
ATOM 736 N N . LYS A 1 89 ? 8.813 1.066 24.919 1.00 95.94 89 LYS A N 1
ATOM 737 C CA . LYS A 1 89 ? 7.670 1.552 24.144 1.00 95.94 89 LYS A CA 1
ATOM 738 C C . LYS A 1 89 ? 7.964 2.916 23.525 1.00 95.94 89 LYS A C 1
ATOM 740 O O . LYS A 1 89 ? 7.764 3.068 22.328 1.00 95.94 89 LYS A O 1
ATOM 745 N N . LYS A 1 90 ? 8.506 3.849 24.309 1.00 96.81 90 LYS A N 1
ATOM 746 C CA . LYS A 1 90 ? 8.886 5.176 23.823 1.00 96.81 90 LYS A CA 1
ATOM 747 C C . LYS A 1 90 ? 9.906 5.106 22.679 1.00 96.81 90 LYS A C 1
ATOM 749 O O . LYS A 1 90 ? 9.708 5.744 21.656 1.00 96.81 90 LYS A O 1
ATOM 754 N N . VAL A 1 91 ? 10.954 4.289 22.815 1.00 97.69 91 VAL A N 1
ATOM 755 C CA . VAL A 1 91 ? 11.958 4.105 21.745 1.00 97.69 91 VAL A CA 1
ATOM 756 C C . VAL A 1 91 ? 11.323 3.540 20.471 1.00 97.69 91 VAL A C 1
ATOM 758 O O . VAL A 1 91 ? 11.690 3.928 19.364 1.00 97.69 91 VAL A O 1
ATOM 761 N N . VAL A 1 92 ? 10.365 2.621 20.610 1.00 97.75 92 VAL A N 1
ATOM 762 C CA . VAL A 1 92 ? 9.635 2.050 19.469 1.00 97.75 92 VAL A CA 1
ATOM 763 C C . VAL A 1 92 ? 8.730 3.091 18.809 1.00 97.75 92 VAL A C 1
ATOM 765 O O . VAL A 1 92 ? 8.661 3.111 17.585 1.00 97.75 92 VAL A O 1
ATOM 768 N N . GLU A 1 93 ? 8.058 3.943 19.588 1.00 97.38 93 GLU A N 1
ATOM 769 C CA . GLU A 1 93 ? 7.254 5.064 19.075 1.00 97.38 93 GLU A CA 1
ATOM 770 C C . GLU A 1 93 ? 8.124 6.036 18.266 1.00 97.38 93 GLU A C 1
ATOM 772 O O . GLU A 1 93 ? 7.809 6.291 17.107 1.00 97.38 93 GLU A O 1
ATOM 777 N N . GLU A 1 94 ? 9.262 6.469 18.815 1.00 97.56 94 GLU A N 1
ATOM 778 C CA . GLU A 1 94 ? 10.230 7.332 18.115 1.00 97.56 94 GLU A CA 1
ATOM 779 C C . GLU A 1 94 ? 10.743 6.664 16.822 1.00 97.56 94 GLU A C 1
ATOM 781 O O . GLU A 1 94 ? 10.724 7.262 15.751 1.00 97.56 94 GLU A O 1
ATOM 786 N N . SER A 1 95 ? 11.085 5.371 16.876 1.00 97.88 95 SER A N 1
ATOM 787 C CA . SER A 1 95 ? 11.550 4.624 15.695 1.00 97.88 95 SER A CA 1
ATOM 788 C C . SER A 1 95 ? 10.488 4.502 14.592 1.00 97.88 95 SER A C 1
ATOM 790 O O . SER A 1 95 ? 10.830 4.368 13.417 1.00 97.88 95 SER A O 1
ATOM 792 N N . ILE A 1 96 ? 9.199 4.476 14.953 1.00 98.00 96 ILE A N 1
ATOM 793 C CA . ILE A 1 96 ? 8.092 4.466 13.987 1.00 98.00 96 ILE A CA 1
ATOM 794 C C . ILE A 1 96 ? 8.015 5.815 13.275 1.00 98.00 96 ILE A C 1
ATOM 796 O O . ILE A 1 96 ? 7.903 5.825 12.050 1.00 98.00 96 ILE A O 1
ATOM 800 N N . GLU A 1 97 ? 8.102 6.919 14.018 1.00 97.38 97 GLU A N 1
ATOM 801 C CA . GLU A 1 97 ? 8.079 8.276 13.460 1.00 97.38 97 GLU A CA 1
ATOM 802 C C . GLU A 1 97 ? 9.244 8.489 12.481 1.00 97.38 97 GLU A C 1
ATOM 804 O O . GLU A 1 97 ? 9.011 8.865 11.329 1.00 97.38 97 GLU A O 1
ATOM 809 N N . ASP A 1 98 ? 10.464 8.119 12.883 1.00 97.25 98 ASP A N 1
ATOM 810 C CA . ASP A 1 98 ? 11.661 8.192 12.034 1.00 97.25 98 ASP A CA 1
ATOM 811 C C . ASP A 1 98 ? 11.491 7.373 10.739 1.00 97.25 98 ASP A C 1
ATOM 813 O O . ASP A 1 98 ? 11.821 7.814 9.634 1.00 97.25 98 ASP A O 1
ATOM 817 N N . MET A 1 99 ? 10.930 6.163 10.851 1.00 97.19 99 MET A N 1
ATOM 818 C CA . MET A 1 99 ? 10.691 5.289 9.700 1.00 97.19 99 MET A CA 1
ATOM 819 C C . MET A 1 99 ? 9.629 5.866 8.753 1.00 97.19 99 MET A C 1
ATOM 821 O O . MET A 1 99 ? 9.745 5.725 7.533 1.00 97.19 99 MET A O 1
ATOM 825 N N . GLU A 1 100 ? 8.576 6.496 9.282 1.00 97.44 100 GLU A N 1
ATOM 826 C CA . GLU A 1 100 ? 7.548 7.150 8.468 1.00 97.44 100 GLU A CA 1
ATOM 827 C C . GLU A 1 100 ? 8.111 8.343 7.687 1.00 97.44 100 GLU A C 1
ATOM 829 O O . GLU A 1 100 ? 7.763 8.518 6.510 1.00 97.44 100 GLU A O 1
ATOM 834 N N . GLU A 1 101 ? 9.002 9.126 8.300 1.00 97.19 101 GLU A N 1
ATOM 835 C CA . GLU A 1 101 ? 9.689 10.240 7.645 1.00 97.19 101 GLU A CA 1
ATOM 836 C C . GLU A 1 101 ? 10.614 9.753 6.520 1.00 97.19 101 GLU A C 1
ATOM 838 O O . GLU A 1 101 ? 10.472 10.189 5.373 1.00 97.19 101 GLU A O 1
ATOM 843 N N . GLU A 1 102 ? 11.449 8.746 6.778 1.00 96.00 102 GLU A N 1
ATOM 844 C CA . GLU A 1 102 ? 12.306 8.124 5.757 1.00 96.00 102 GLU A CA 1
ATOM 845 C C . GLU A 1 102 ? 11.497 7.550 4.582 1.00 96.00 102 GLU A C 1
ATOM 847 O O . GLU A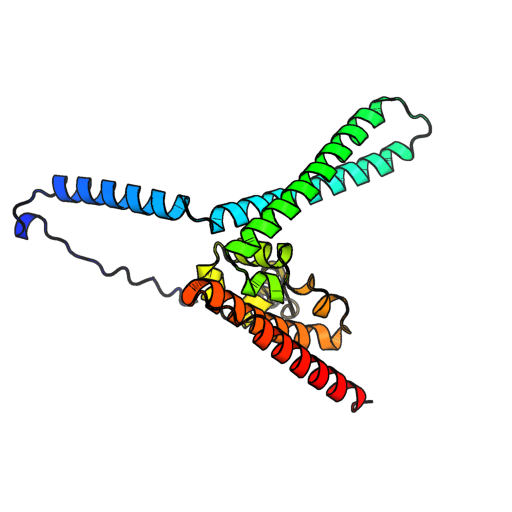 1 102 ? 11.839 7.732 3.405 1.00 96.00 102 GLU A O 1
ATOM 852 N N . ILE A 1 103 ? 10.375 6.878 4.868 1.00 96.62 103 ILE A N 1
ATOM 853 C CA . ILE A 1 103 ? 9.474 6.373 3.824 1.00 96.62 103 ILE A CA 1
ATOM 854 C C . ILE A 1 103 ? 8.921 7.534 2.998 1.00 96.62 103 ILE A C 1
ATOM 856 O O . ILE A 1 103 ? 8.846 7.423 1.771 1.00 96.62 103 ILE A O 1
ATOM 860 N N . LYS A 1 104 ? 8.529 8.642 3.633 1.00 96.94 104 LYS A N 1
ATOM 861 C CA . LYS A 1 104 ? 7.989 9.822 2.950 1.00 96.94 104 LYS A CA 1
ATOM 862 C C . LYS A 1 104 ? 9.007 10.432 1.989 1.00 96.94 104 LYS A C 1
ATOM 864 O O . LYS A 1 104 ? 8.656 10.685 0.831 1.00 96.94 104 LYS A O 1
ATOM 869 N N . GLU A 1 105 ? 10.251 10.620 2.417 1.00 95.25 105 GLU A N 1
ATOM 870 C CA . GLU A 1 105 ? 11.317 11.164 1.566 1.00 95.25 105 GLU A CA 1
ATOM 871 C C . GLU A 1 105 ? 11.606 10.257 0.362 1.00 95.25 105 GLU A C 1
ATOM 873 O O . GLU A 1 105 ? 11.649 10.692 -0.797 1.00 95.25 105 GLU A O 1
ATOM 878 N N . ARG A 1 106 ? 11.714 8.950 0.604 1.00 93.94 106 ARG A N 1
ATOM 879 C CA . ARG A 1 106 ? 12.037 7.972 -0.446 1.00 93.94 106 ARG A CA 1
ATOM 880 C C . ARG A 1 106 ? 10.897 7.747 -1.421 1.00 93.94 106 ARG A C 1
ATOM 882 O O . ARG A 1 106 ? 11.126 7.566 -2.618 1.00 93.94 10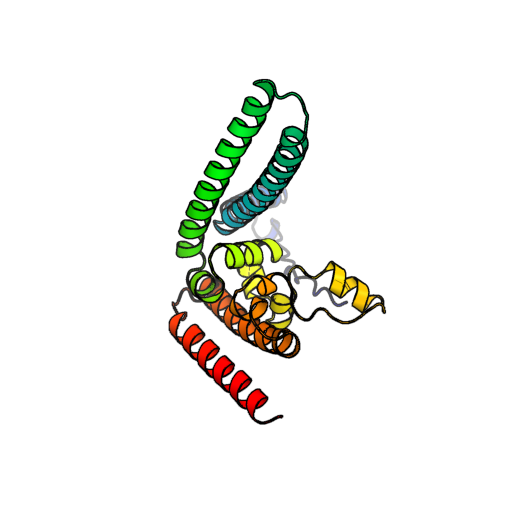6 ARG A O 1
ATOM 889 N N . MET A 1 107 ? 9.662 7.790 -0.940 1.00 95.19 107 MET A N 1
ATOM 890 C CA . MET A 1 107 ? 8.480 7.731 -1.794 1.00 95.19 107 MET A CA 1
ATOM 891 C C . MET A 1 107 ? 8.334 8.989 -2.650 1.00 95.19 107 MET A C 1
ATOM 893 O O . MET A 1 107 ? 7.948 8.876 -3.813 1.00 95.19 107 MET A O 1
ATOM 897 N N . SER A 1 108 ? 8.708 10.160 -2.127 1.00 94.19 108 SER A N 1
ATOM 898 C CA . SER A 1 108 ? 8.683 11.420 -2.883 1.00 94.19 108 SER A CA 1
ATOM 899 C C . SER A 1 108 ? 9.661 11.413 -4.061 1.00 94.19 108 SER A C 1
ATOM 901 O O . SER A 1 108 ? 9.348 11.949 -5.120 1.00 94.19 108 SER A O 1
ATOM 903 N N . SER A 1 109 ? 10.817 10.762 -3.911 1.00 91.81 109 SER A N 1
ATOM 904 C CA . SER A 1 109 ? 11.797 10.607 -4.995 1.00 91.81 109 SER A CA 1
ATOM 905 C C . SER A 1 109 ? 11.479 9.444 -5.943 1.00 91.81 109 SER A C 1
ATOM 907 O O . SER A 1 109 ? 11.676 9.559 -7.152 1.00 91.81 109 SER A O 1
ATOM 909 N N . THR A 1 110 ? 10.966 8.323 -5.426 1.00 91.88 110 THR A N 1
ATOM 910 C CA . THR A 1 110 ? 10.774 7.095 -6.219 1.00 91.88 110 THR A CA 1
ATOM 911 C C . THR A 1 110 ? 9.431 7.050 -6.948 1.00 91.88 110 THR A C 1
ATOM 913 O O . THR A 1 110 ? 9.365 6.603 -8.096 1.00 91.88 110 THR A O 1
ATOM 916 N N . ALA A 1 111 ? 8.355 7.477 -6.282 1.00 95.12 111 ALA A N 1
ATOM 917 C CA . ALA A 1 111 ? 6.982 7.387 -6.773 1.00 95.12 111 ALA A CA 1
ATOM 918 C C . ALA A 1 111 ? 6.157 8.632 -6.371 1.00 95.12 111 ALA A C 1
ATOM 920 O O . ALA A 1 111 ? 5.231 8.536 -5.549 1.00 95.12 111 ALA A O 1
ATOM 921 N N . PRO A 1 112 ? 6.497 9.822 -6.906 1.00 96.00 112 PRO A N 1
ATOM 922 C CA . PRO A 1 112 ? 5.835 11.077 -6.551 1.00 96.00 112 PRO A CA 1
ATOM 923 C C . PRO A 1 112 ? 4.350 11.099 -6.931 1.00 96.00 112 PRO A C 1
ATOM 925 O O . PRO A 1 112 ? 3.529 11.566 -6.137 1.00 96.00 112 PRO A O 1
ATOM 928 N N . ASN A 1 113 ? 3.967 10.567 -8.101 1.00 97.06 113 ASN A N 1
ATOM 929 C CA . ASN A 1 113 ? 2.561 10.558 -8.509 1.00 97.06 113 ASN A CA 1
ATOM 930 C C . ASN A 1 113 ? 1.734 9.659 -7.587 1.00 97.06 113 ASN A C 1
ATOM 932 O O . ASN A 1 113 ? 0.671 10.062 -7.113 1.00 97.06 113 ASN A O 1
ATOM 936 N N . LEU A 1 114 ? 2.224 8.450 -7.296 1.00 96.81 114 LEU A N 1
ATOM 937 C CA . LEU A 1 114 ? 1.567 7.525 -6.377 1.00 96.81 114 LEU A CA 1
ATOM 938 C C . LEU A 1 114 ? 1.408 8.146 -4.986 1.00 96.81 114 LEU A C 1
ATOM 940 O O . LEU A 1 114 ? 0.329 8.059 -4.399 1.00 96.81 114 LEU A O 1
ATOM 944 N N . SER A 1 115 ? 2.458 8.793 -4.481 1.00 96.62 115 SER A N 1
ATOM 945 C CA . SER A 1 115 ? 2.459 9.437 -3.163 1.00 96.62 115 SER A CA 1
ATOM 946 C C . SER A 1 115 ? 1.403 10.532 -3.059 1.00 96.62 115 SER A C 1
ATOM 948 O O . SER A 1 115 ? 0.682 10.597 -2.067 1.00 96.62 115 SER A O 1
ATOM 950 N N . LYS A 1 116 ? 1.244 11.346 -4.107 1.00 96.31 116 LYS A N 1
ATOM 951 C CA . LYS A 1 116 ? 0.235 12.413 -4.151 1.00 96.31 116 LYS A CA 1
ATOM 952 C C . LYS A 1 116 ? -1.208 11.896 -4.245 1.00 96.31 116 LYS A C 1
ATOM 954 O O . LYS A 1 116 ? -2.116 12.615 -3.838 1.00 96.31 116 LYS A O 1
ATOM 959 N N . ILE A 1 117 ? -1.426 10.687 -4.774 1.00 96.25 117 ILE A N 1
ATOM 960 C CA . ILE A 1 117 ? -2.768 10.098 -4.950 1.00 96.25 117 ILE A CA 1
ATOM 961 C C . ILE A 1 117 ? -3.176 9.197 -3.783 1.00 96.25 117 ILE A C 1
ATOM 963 O O . ILE A 1 117 ? -4.314 9.271 -3.332 1.00 96.25 117 ILE A O 1
ATOM 967 N N . ALA A 1 118 ? -2.282 8.326 -3.313 1.00 95.81 118 ALA A N 1
ATOM 968 C CA . ALA A 1 118 ? -2.580 7.340 -2.273 1.00 95.81 118 ALA A CA 1
ATOM 969 C C . ALA A 1 118 ? -2.008 7.711 -0.894 1.00 95.81 118 ALA A C 1
ATOM 971 O O . ALA A 1 118 ? -2.430 7.137 0.110 1.00 95.81 118 ALA A O 1
ATOM 972 N N . GLY A 1 119 ? -1.048 8.634 -0.832 1.00 96.62 119 GLY A N 1
ATOM 973 C CA . GLY A 1 119 ? -0.208 8.874 0.340 1.00 96.62 119 GLY A CA 1
ATOM 974 C C . GLY A 1 119 ? 1.040 7.986 0.358 1.00 96.62 119 GLY A C 1
ATOM 975 O O . GLY A 1 119 ? 1.062 6.897 -0.219 1.00 96.62 119 GLY A O 1
ATOM 976 N N . HIS A 1 120 ? 2.082 8.446 1.052 1.00 96.75 120 HIS A N 1
ATOM 977 C CA . HIS A 1 120 ? 3.398 7.796 1.091 1.00 96.75 120 HIS A CA 1
ATOM 978 C C . HIS A 1 120 ? 3.331 6.375 1.669 1.00 96.75 120 HIS A C 1
AT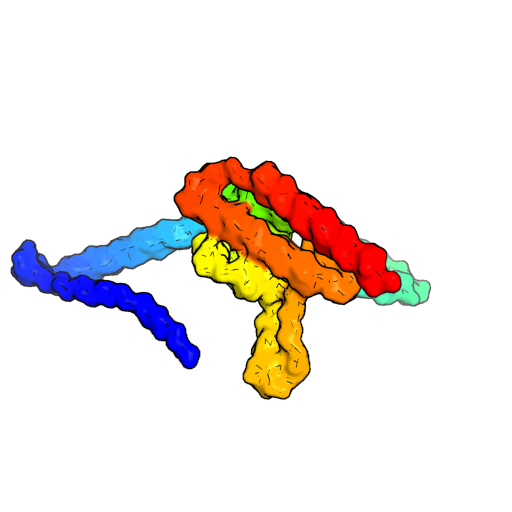OM 980 O O . HIS A 1 120 ? 3.732 5.425 1.003 1.00 96.75 120 HIS A O 1
ATOM 986 N N . ILE A 1 121 ? 2.740 6.205 2.859 1.00 97.25 121 ILE A N 1
ATOM 987 C CA . ILE A 1 121 ? 2.672 4.906 3.551 1.00 97.25 121 ILE A CA 1
ATOM 988 C C . ILE A 1 121 ? 1.848 3.890 2.747 1.00 97.25 121 ILE A C 1
ATOM 990 O O . ILE A 1 121 ? 2.287 2.764 2.512 1.00 97.25 121 ILE A O 1
ATOM 994 N N . LEU A 1 122 ? 0.655 4.278 2.283 1.00 97.75 122 LEU A N 1
ATOM 995 C CA . LEU A 1 122 ? -0.203 3.381 1.505 1.00 97.75 122 LEU A CA 1
ATOM 996 C C . LEU A 1 122 ? 0.419 3.045 0.143 1.00 97.75 122 LEU A C 1
ATOM 998 O O . LEU A 1 122 ? 0.373 1.890 -0.279 1.00 97.75 122 LEU A O 1
ATOM 1002 N N . GLY A 1 123 ? 1.029 4.023 -0.531 1.00 97.38 123 GLY A N 1
ATOM 1003 C CA . GLY A 1 123 ? 1.760 3.802 -1.777 1.00 97.38 123 GLY A CA 1
ATOM 1004 C C . GLY A 1 123 ? 2.910 2.811 -1.599 1.00 97.38 123 GLY A C 1
ATOM 1005 O O . GLY A 1 123 ? 3.032 1.851 -2.360 1.00 97.38 123 GLY A O 1
ATOM 1006 N N . ALA A 1 124 ? 3.694 2.981 -0.539 1.00 97.38 124 ALA A N 1
ATOM 1007 C CA . ALA A 1 124 ? 4.807 2.106 -0.215 1.00 97.38 124 ALA A CA 1
ATOM 1008 C C . ALA A 1 124 ? 4.331 0.672 0.119 1.00 97.38 124 ALA A C 1
ATOM 1010 O O . ALA A 1 124 ? 4.884 -0.306 -0.391 1.00 97.38 124 ALA A O 1
ATOM 1011 N N . ARG A 1 125 ? 3.219 0.525 0.859 1.00 98.00 125 ARG A N 1
ATOM 1012 C CA . ARG A 1 125 ? 2.549 -0.773 1.088 1.00 98.00 125 ARG A CA 1
ATOM 1013 C C . ARG A 1 125 ? 2.077 -1.437 -0.208 1.00 98.00 125 ARG A C 1
ATOM 1015 O O . ARG A 1 125 ? 2.217 -2.651 -0.358 1.00 98.00 125 ARG A O 1
ATOM 1022 N N . LEU A 1 126 ? 1.543 -0.675 -1.166 1.00 97.88 126 LEU A N 1
ATOM 1023 C CA . LEU A 1 126 ? 1.142 -1.209 -2.475 1.00 97.88 126 LEU A CA 1
ATOM 1024 C C . LEU A 1 126 ? 2.344 -1.735 -3.270 1.00 97.88 126 LEU A C 1
ATOM 1026 O O . LEU A 1 126 ? 2.255 -2.814 -3.862 1.00 97.88 126 LEU A O 1
ATOM 1030 N N . ILE A 1 127 ? 3.467 -1.010 -3.253 1.00 96.50 127 ILE A N 1
ATOM 1031 C CA . ILE A 1 127 ? 4.728 -1.444 -3.876 1.00 96.50 127 ILE A CA 1
ATOM 1032 C C . ILE A 1 127 ? 5.218 -2.746 -3.227 1.00 96.50 127 ILE A C 1
ATOM 1034 O O . ILE A 1 127 ? 5.555 -3.698 -3.937 1.00 96.50 127 ILE A O 1
ATOM 1038 N N . ALA A 1 128 ? 5.183 -2.826 -1.894 1.00 96.38 128 ALA A N 1
ATOM 1039 C CA . ALA A 1 128 ? 5.556 -4.021 -1.139 1.00 96.38 128 ALA A CA 1
ATOM 1040 C C . ALA A 1 128 ? 4.692 -5.239 -1.472 1.00 96.38 128 ALA A C 1
ATOM 1042 O O . ALA A 1 128 ? 5.234 -6.310 -1.752 1.00 96.38 128 ALA A O 1
ATOM 1043 N N . LEU A 1 129 ? 3.368 -5.083 -1.522 1.00 96.19 129 LEU A N 1
ATOM 1044 C CA . LEU A 1 129 ? 2.451 -6.174 -1.867 1.00 96.19 129 LEU A CA 1
ATOM 1045 C C . LEU A 1 129 ? 2.597 -6.640 -3.321 1.00 96.19 129 LEU A C 1
ATOM 1047 O O . LEU A 1 129 ? 2.438 -7.825 -3.610 1.00 96.19 129 LEU A O 1
ATOM 1051 N N . ALA A 1 130 ? 2.907 -5.730 -4.246 1.00 95.25 130 ALA A N 1
ATOM 1052 C CA . ALA A 1 130 ? 3.174 -6.089 -5.636 1.00 95.25 130 ALA A CA 1
ATOM 1053 C C . ALA A 1 130 ? 4.561 -6.724 -5.843 1.00 95.25 130 ALA A C 1
ATOM 1055 O O . ALA A 1 130 ? 4.776 -7.403 -6.852 1.00 95.25 130 ALA A O 1
ATOM 1056 N N . GLY A 1 131 ? 5.485 -6.519 -4.899 1.00 92.19 131 GLY A N 1
ATOM 1057 C CA . GLY A 1 131 ? 6.869 -6.980 -4.972 1.00 92.19 131 GLY A CA 1
ATOM 1058 C C . GLY A 1 131 ? 7.751 -6.122 -5.883 1.00 92.19 131 GLY A C 1
ATOM 1059 O O . GLY A 1 131 ? 8.617 -6.679 -6.559 1.00 92.19 131 GLY A O 1
ATOM 1060 N N . GLY A 1 132 ? 7.483 -4.813 -5.949 1.00 92.25 132 GLY A N 1
ATOM 1061 C CA . GLY A 1 132 ? 8.244 -3.832 -6.732 1.00 92.25 132 GLY A CA 1
ATOM 1062 C C . GLY A 1 132 ? 7.354 -2.857 -7.506 1.00 92.25 132 GLY A C 1
ATOM 1063 O O . GLY A 1 132 ? 6.209 -3.175 -7.854 1.00 92.25 132 GLY A O 1
ATOM 1064 N N . ILE A 1 133 ? 7.886 -1.670 -7.810 1.00 93.25 133 ILE A N 1
ATOM 1065 C CA . ILE A 1 133 ? 7.116 -0.602 -8.473 1.00 93.25 133 ILE A CA 1
ATOM 1066 C C . ILE A 1 133 ? 6.719 -0.992 -9.901 1.00 93.25 133 ILE A C 1
ATOM 1068 O O . ILE A 1 133 ? 5.595 -0.749 -10.334 1.00 93.25 133 ILE A O 1
ATOM 1072 N N . GLU A 1 134 ? 7.597 -1.690 -10.621 1.00 92.12 134 GLU A N 1
ATOM 1073 C CA . GLU A 1 134 ? 7.332 -2.134 -11.993 1.00 92.12 134 GLU A CA 1
ATOM 1074 C C . GLU A 1 134 ? 6.240 -3.205 -12.051 1.00 92.12 134 GLU A C 1
ATOM 1076 O O . GLU A 1 134 ? 5.371 -3.177 -12.927 1.00 92.12 134 GLU A O 1
ATOM 1081 N N . LYS A 1 135 ? 6.244 -4.145 -11.096 1.00 93.88 135 LYS A N 1
ATOM 1082 C CA . LYS A 1 135 ? 5.193 -5.168 -10.986 1.00 93.88 135 LYS A CA 1
ATOM 1083 C C . LYS A 1 135 ? 3.847 -4.530 -10.666 1.00 93.88 135 LYS A C 1
ATOM 1085 O O . LYS A 1 135 ? 2.829 -4.957 -11.216 1.00 93.88 135 LYS A O 1
ATOM 1090 N N . LEU A 1 136 ? 3.843 -3.493 -9.826 1.00 96.38 136 LEU A N 1
ATOM 1091 C CA . LEU A 1 136 ? 2.648 -2.703 -9.546 1.00 96.38 136 LEU A CA 1
ATOM 1092 C C . LEU A 1 136 ? 2.171 -1.946 -10.796 1.00 96.38 136 LEU A C 1
ATOM 1094 O O . LEU A 1 136 ? 0.987 -1.997 -11.114 1.00 96.38 136 LEU A O 1
ATOM 1098 N N . ALA A 1 137 ? 3.077 -1.325 -11.556 1.00 96.62 137 ALA A N 1
ATOM 1099 C CA . ALA A 1 137 ? 2.757 -0.586 -12.782 1.00 96.62 137 ALA A CA 1
ATOM 1100 C C . ALA A 1 137 ? 2.136 -1.472 -13.875 1.00 96.62 137 ALA A C 1
ATOM 1102 O O . ALA A 1 137 ? 1.252 -1.045 -14.623 1.00 96.62 137 ALA A O 1
ATOM 1103 N N . ARG A 1 138 ? 2.585 -2.730 -13.965 1.00 96.31 138 ARG A N 1
ATOM 1104 C CA . ARG A 1 138 ? 2.040 -3.735 -14.892 1.00 96.31 138 ARG A CA 1
ATOM 1105 C C . ARG A 1 138 ? 0.712 -4.327 -14.419 1.00 96.31 138 ARG A C 1
ATOM 1107 O O . ARG A 1 138 ? 0.007 -4.942 -15.219 1.00 96.31 138 ARG A O 1
ATOM 1114 N N . ALA A 1 139 ? 0.353 -4.171 -13.145 1.00 96.06 139 ALA A N 1
ATOM 1115 C CA . ALA A 1 139 ? -0.892 -4.706 -12.618 1.00 96.06 139 ALA A CA 1
ATOM 1116 C C . ALA A 1 139 ? -2.113 -3.944 -13.180 1.00 96.06 139 ALA A C 1
ATOM 1118 O O . ALA A 1 139 ? -2.101 -2.713 -13.273 1.00 96.06 139 ALA A O 1
ATOM 1119 N N . PRO A 1 140 ? -3.206 -4.649 -13.530 1.00 97.56 140 PRO A N 1
ATOM 1120 C CA . PRO A 1 140 ? -4.455 -3.990 -13.885 1.00 97.56 140 PRO A CA 1
ATOM 1121 C C . PRO A 1 140 ? -5.084 -3.342 -12.646 1.00 97.56 140 PRO A C 1
ATOM 1123 O O . PRO A 1 140 ? -4.923 -3.829 -11.525 1.00 97.56 140 PRO A O 1
ATOM 1126 N N . SER A 1 141 ? -5.881 -2.292 -12.856 1.00 97.50 141 SER A N 1
ATOM 1127 C CA . SER A 1 141 ? -6.592 -1.588 -11.777 1.00 97.50 141 SER A CA 1
ATOM 1128 C C . SER A 1 141 ? -7.454 -2.523 -10.917 1.00 97.50 141 SER A C 1
ATOM 1130 O O . SER A 1 141 ? -7.455 -2.426 -9.694 1.00 97.50 141 SER A O 1
ATOM 1132 N N . SER A 1 142 ? -8.104 -3.520 -11.527 1.00 97.00 142 SER A N 1
ATOM 1133 C CA . SER A 1 142 ? -8.890 -4.527 -10.801 1.00 97.00 142 SER A CA 1
ATOM 1134 C C . SER A 1 142 ? -8.061 -5.361 -9.820 1.00 97.00 142 SER A C 1
ATOM 1136 O O . SER A 1 142 ? -8.579 -5.750 -8.777 1.00 97.00 142 SER A O 1
ATOM 1138 N N . LYS A 1 143 ? -6.779 -5.620 -10.119 1.00 97.12 143 LYS A N 1
ATOM 1139 C CA . LYS A 1 143 ? -5.854 -6.275 -9.184 1.00 97.12 143 LYS A CA 1
ATOM 1140 C C . LYS A 1 143 ? -5.460 -5.307 -8.075 1.00 97.12 143 LYS A C 1
ATOM 1142 O O . LYS A 1 143 ? -5.562 -5.680 -6.913 1.00 97.12 143 LYS A O 1
ATOM 1147 N N . ILE A 1 144 ? -5.080 -4.075 -8.427 1.00 97.94 144 ILE A N 1
ATOM 1148 C CA . ILE A 1 144 ? -4.709 -3.017 -7.468 1.00 97.94 144 ILE A CA 1
ATOM 1149 C C . ILE A 1 144 ? -5.832 -2.781 -6.450 1.00 97.94 144 ILE A C 1
ATOM 1151 O O . ILE A 1 144 ? -5.568 -2.692 -5.254 1.00 97.94 144 ILE A O 1
ATOM 1155 N N . GLN A 1 145 ? -7.088 -2.781 -6.905 1.00 98.19 145 GLN A N 1
ATOM 1156 C CA . GLN A 1 145 ? -8.272 -2.603 -6.067 1.00 98.19 145 GLN A CA 1
ATOM 1157 C C . GLN A 1 145 ? -8.333 -3.594 -4.897 1.00 98.19 145 GLN A C 1
ATOM 1159 O O . GLN A 1 145 ? -8.793 -3.231 -3.816 1.00 98.19 145 GLN A O 1
ATOM 1164 N N . ILE A 1 146 ? -7.890 -4.835 -5.107 1.00 97.50 146 ILE A N 1
ATOM 1165 C CA . ILE A 1 146 ? -8.030 -5.945 -4.153 1.00 97.50 146 ILE A CA 1
ATOM 1166 C C . ILE A 1 146 ? -6.690 -6.453 -3.599 1.00 97.50 146 ILE A C 1
ATOM 1168 O O . ILE A 1 146 ? -6.680 -7.477 -2.916 1.00 97.50 146 ILE A O 1
ATOM 1172 N N . LEU A 1 147 ? -5.573 -5.761 -3.858 1.00 97.12 147 LEU A N 1
ATOM 1173 C CA . LEU A 1 147 ? -4.269 -6.094 -3.266 1.00 97.12 147 LEU A CA 1
ATOM 1174 C C . LEU A 1 147 ? -4.357 -6.076 -1.736 1.00 97.12 147 LEU A C 1
ATOM 1176 O O . LEU A 1 147 ? -4.866 -5.117 -1.163 1.00 97.12 147 LEU A O 1
ATOM 1180 N N . GLY A 1 148 ? -3.876 -7.122 -1.069 1.00 95.56 148 GLY A N 1
ATOM 1181 C CA . GLY A 1 148 ? -3.996 -7.305 0.382 1.00 95.56 148 GLY A CA 1
ATOM 1182 C C . GLY A 1 148 ? -5.288 -8.007 0.834 1.00 95.56 148 GLY A C 1
ATOM 1183 O O . GLY A 1 148 ? -5.438 -8.314 2.016 1.00 95.56 148 GLY A O 1
ATOM 1184 N N . ALA A 1 149 ? -6.234 -8.283 -0.074 1.00 97.00 149 ALA A N 1
ATOM 1185 C CA . ALA A 1 149 ? -7.446 -9.065 0.204 1.00 97.00 149 ALA A CA 1
ATOM 1186 C C . ALA A 1 149 ? -7.376 -10.496 -0.359 1.00 97.00 149 ALA A C 1
ATOM 1188 O O . ALA A 1 149 ? -8.410 -11.132 -0.585 1.00 97.00 149 ALA A O 1
ATOM 1189 N N . GLU A 1 150 ? -6.173 -11.032 -0.576 1.00 94.75 150 GLU A N 1
ATOM 1190 C CA . GLU A 1 150 ? -5.946 -12.329 -1.217 1.00 94.75 150 GLU A CA 1
ATOM 1191 C C . GLU A 1 150 ? -6.672 -13.447 -0.469 1.00 94.75 150 GLU A C 1
ATOM 1193 O O . GLU A 1 150 ? -7.358 -14.251 -1.093 1.00 94.75 150 GLU A O 1
ATOM 1198 N N . LYS A 1 151 ? -6.616 -13.458 0.870 1.00 94.25 151 LYS A N 1
ATOM 1199 C CA . LYS A 1 151 ? -7.329 -14.453 1.692 1.00 94.25 151 LYS A CA 1
ATOM 1200 C C . LYS A 1 151 ? -8.834 -14.464 1.399 1.00 94.25 151 LYS A C 1
ATOM 1202 O O . LYS A 1 151 ? -9.421 -15.528 1.216 1.00 94.25 151 LYS A O 1
ATOM 1207 N N . ALA A 1 152 ? -9.467 -13.291 1.324 1.00 95.38 152 ALA A N 1
ATOM 1208 C CA . ALA A 1 152 ? -10.893 -13.179 1.021 1.00 95.38 152 ALA A CA 1
ATOM 1209 C C . ALA A 1 152 ? -11.198 -13.580 -0.430 1.00 95.38 152 ALA A C 1
ATOM 1211 O O . ALA A 1 152 ? -12.151 -14.320 -0.676 1.00 95.38 152 ALA A O 1
ATOM 1212 N N . LEU A 1 153 ? -10.353 -13.159 -1.374 1.00 94.69 153 LEU A N 1
ATOM 1213 C CA . LEU A 1 153 ? -10.465 -13.526 -2.782 1.00 94.69 153 LEU A CA 1
ATOM 1214 C C . LEU A 1 153 ? -10.345 -15.044 -2.993 1.00 94.69 153 LEU A C 1
ATOM 1216 O O . LEU A 1 153 ? -11.117 -15.614 -3.760 1.00 94.69 153 LEU A O 1
ATOM 1220 N N . PHE A 1 154 ? -9.405 -15.706 -2.315 1.00 95.25 154 PHE A N 1
ATOM 1221 C CA . PHE A 1 154 ? -9.207 -17.153 -2.405 1.00 95.25 154 PHE A CA 1
ATOM 1222 C C . PHE A 1 154 ? -10.381 -17.933 -1.817 1.00 95.25 154 PHE A C 1
ATOM 1224 O O . PHE A 1 154 ? -10.805 -18.920 -2.418 1.00 95.25 154 PHE A O 1
ATOM 1231 N N . ARG A 1 155 ? -10.965 -17.470 -0.702 1.00 96.12 155 ARG A N 1
ATOM 1232 C CA . ARG A 1 155 ? -12.209 -18.057 -0.176 1.00 96.12 155 ARG A CA 1
ATOM 1233 C C . ARG A 1 155 ? -13.345 -17.965 -1.195 1.00 96.12 155 ARG A C 1
ATOM 1235 O O . ARG A 1 155 ? -13.967 -18.986 -1.475 1.00 96.12 155 ARG A O 1
ATOM 1242 N N . TYR A 1 156 ? -13.534 -16.794 -1.807 1.00 95.56 156 TYR A N 1
ATOM 1243 C CA . TYR A 1 156 ? -14.546 -16.599 -2.848 1.00 95.56 156 TYR A CA 1
ATOM 1244 C C . TYR A 1 156 ? -14.319 -17.511 -4.059 1.00 95.56 156 TYR A C 1
ATOM 1246 O O . TYR A 1 156 ? -15.236 -18.204 -4.490 1.00 95.56 156 TYR A O 1
ATOM 1254 N N . LYS A 1 157 ? -13.081 -17.586 -4.564 1.00 93.94 157 LYS A N 1
ATOM 1255 C CA . LYS A 1 157 ? -12.714 -18.499 -5.661 1.00 93.94 157 LYS A CA 1
ATOM 1256 C C . LYS A 1 157 ? -12.930 -19.973 -5.316 1.00 93.94 157 LYS A C 1
ATOM 1258 O O . LYS A 1 157 ? -13.156 -20.769 -6.216 1.00 93.94 157 LYS A O 1
ATOM 1263 N N . SER A 1 158 ? -12.890 -20.318 -4.032 1.00 94.81 158 SER A N 1
ATOM 1264 C CA . SER A 1 158 ? -13.199 -21.658 -3.519 1.00 94.81 158 SER A CA 1
ATOM 1265 C C . SER A 1 158 ? -14.705 -21.881 -3.295 1.00 94.81 158 SER A C 1
ATOM 1267 O O . SER A 1 158 ? -15.084 -22.798 -2.571 1.00 94.81 158 SER A O 1
ATOM 1269 N N . GLY A 1 159 ? -15.564 -21.020 -3.853 1.00 93.81 159 GLY A N 1
ATOM 1270 C CA . GLY A 1 159 ? -17.021 -21.119 -3.762 1.00 93.81 159 GLY A CA 1
ATOM 1271 C C . GLY A 1 159 ? -17.622 -20.629 -2.441 1.00 93.81 159 GLY A C 1
ATOM 1272 O O . GLY A 1 159 ? -18.784 -20.913 -2.170 1.00 93.81 159 GLY A O 1
ATOM 1273 N N . ARG A 1 160 ? -16.861 -19.920 -1.593 1.00 91.44 160 ARG A N 1
ATOM 1274 C CA . ARG A 1 160 ? -17.325 -19.476 -0.266 1.00 91.44 160 ARG A CA 1
ATOM 1275 C C . ARG A 1 160 ? -17.321 -17.956 -0.117 1.00 91.44 160 ARG A C 1
ATOM 1277 O O . ARG A 1 160 ? -16.276 -17.317 -0.233 1.00 91.44 160 ARG A O 1
ATOM 1284 N N . GLY A 1 161 ? -18.464 -17.392 0.271 1.00 91.38 161 GLY A N 1
ATOM 1285 C CA . GLY A 1 161 ? -18.621 -15.961 0.550 1.00 91.38 161 GLY A CA 1
ATOM 1286 C C . GLY A 1 161 ? -18.735 -15.105 -0.713 1.00 91.38 161 GLY A C 1
ATOM 1287 O O . GLY A 1 161 ? -19.047 -15.606 -1.788 1.00 91.38 161 GLY A O 1
ATOM 1288 N N . THR A 1 162 ? -18.494 -13.801 -0.581 1.00 92.75 162 THR A N 1
ATOM 1289 C CA . THR A 1 162 ? -18.592 -12.820 -1.676 1.00 92.75 162 THR A CA 1
ATOM 1290 C C . THR A 1 162 ? -17.217 -12.272 -2.074 1.00 92.75 162 THR A C 1
ATOM 1292 O O . THR A 1 162 ? -16.312 -12.244 -1.233 1.00 92.75 162 THR A O 1
ATOM 1295 N N . PRO A 1 163 ? -17.040 -11.771 -3.313 1.00 93.50 163 PRO A N 1
ATOM 1296 C CA . PRO A 1 163 ? -15.796 -11.124 -3.721 1.00 93.50 163 PRO A CA 1
ATOM 1297 C C . PRO A 1 163 ? -15.454 -9.924 -2.821 1.00 93.50 163 PRO A C 1
ATOM 1299 O O . PRO A 1 163 ? -16.357 -9.169 -2.442 1.00 93.50 163 PRO A O 1
ATOM 1302 N N . PRO A 1 164 ? -14.167 -9.689 -2.507 1.00 95.88 164 PRO A N 1
ATOM 1303 C CA . PRO A 1 164 ? -13.764 -8.494 -1.777 1.00 95.88 164 PRO A CA 1
ATOM 1304 C C . PRO A 1 164 ? -13.978 -7.236 -2.630 1.00 95.88 164 PRO A C 1
ATOM 1306 O O . PRO A 1 164 ? -13.603 -7.192 -3.801 1.00 95.88 164 PRO A O 1
ATOM 1309 N N . LYS A 1 165 ? -14.555 -6.188 -2.029 1.00 95.06 165 LYS A N 1
ATOM 1310 C CA . LYS A 1 165 ? -14.783 -4.894 -2.700 1.00 95.06 165 LYS A CA 1
ATOM 1311 C C . LYS A 1 165 ? -13.515 -4.039 -2.787 1.00 95.06 165 LYS A C 1
ATOM 1313 O O . LYS A 1 165 ? -13.412 -3.188 -3.665 1.00 95.06 165 LYS A O 1
ATOM 1318 N N . HIS A 1 166 ? -12.585 -4.237 -1.862 1.00 96.56 166 HIS A N 1
ATOM 1319 C CA . HIS A 1 166 ? -11.341 -3.487 -1.739 1.00 96.56 166 HIS A CA 1
ATOM 1320 C C . HIS A 1 166 ? -10.330 -4.292 -0.918 1.00 96.56 166 HIS A C 1
ATOM 1322 O O . HIS A 1 166 ? -10.714 -5.107 -0.076 1.00 96.56 166 HIS A O 1
ATOM 1328 N N . GLY A 1 167 ? -9.050 -4.047 -1.166 1.00 96.81 167 GLY A N 1
ATOM 1329 C CA . GLY A 1 167 ? -7.937 -4.540 -0.371 1.00 96.81 167 GLY A CA 1
ATOM 1330 C C . GLY A 1 167 ? -7.388 -3.461 0.552 1.00 96.81 167 GLY A C 1
ATOM 1331 O O . GLY A 1 167 ? -8.151 -2.734 1.188 1.00 96.81 167 GLY A O 1
ATOM 1332 N N . ILE A 1 168 ? -6.065 -3.329 0.594 1.00 97.25 168 ILE A N 1
ATOM 1333 C CA . ILE A 1 168 ? -5.353 -2.397 1.473 1.00 97.25 168 ILE A CA 1
ATOM 1334 C C . ILE A 1 168 ? -5.696 -0.931 1.199 1.00 97.25 168 ILE A C 1
ATOM 1336 O O . ILE A 1 168 ? -5.670 -0.113 2.113 1.00 97.25 168 ILE A O 1
ATOM 1340 N N . ILE A 1 169 ? -6.128 -0.614 -0.029 1.00 97.44 169 ILE A N 1
ATOM 1341 C CA . ILE A 1 169 ? -6.596 0.728 -0.395 1.00 97.44 169 ILE A CA 1
ATOM 1342 C C . ILE A 1 169 ? -7.779 1.202 0.457 1.00 97.44 169 ILE A C 1
ATOM 1344 O O . ILE A 1 169 ? -8.029 2.397 0.518 1.00 97.44 169 ILE A O 1
ATOM 1348 N N . PHE A 1 170 ? -8.473 0.304 1.167 1.00 97.25 170 PHE A N 1
ATOM 1349 C CA . PHE A 1 170 ? -9.490 0.666 2.155 1.00 97.25 170 PHE A CA 1
ATOM 1350 C C . PHE A 1 170 ? -8.986 1.644 3.226 1.00 97.25 170 PHE A C 1
ATOM 1352 O O . PHE A 1 170 ? -9.775 2.443 3.722 1.00 97.25 170 PHE A O 1
ATOM 1359 N N . GLN A 1 171 ? -7.687 1.615 3.548 1.00 96.19 171 GLN A N 1
ATOM 1360 C CA . GLN A 1 171 ? -7.056 2.551 4.485 1.00 96.19 171 GLN A CA 1
ATOM 1361 C C . GLN A 1 171 ? -7.109 4.008 3.997 1.00 96.19 171 GLN A C 1
ATOM 1363 O O . GLN A 1 171 ? -6.992 4.928 4.802 1.00 96.19 171 GLN A O 1
ATOM 1368 N N . HIS A 1 172 ? -7.306 4.239 2.695 1.00 96.88 172 HIS A N 1
ATOM 1369 C CA . HIS A 1 172 ? -7.383 5.584 2.147 1.00 96.88 172 HIS A CA 1
ATOM 1370 C C . HIS A 1 172 ? -8.608 6.339 2.699 1.00 96.88 172 HIS A C 1
ATOM 1372 O O . HIS A 1 172 ? -9.725 5.803 2.641 1.00 96.88 172 HIS A O 1
ATOM 1378 N N . PRO A 1 173 ? -8.464 7.604 3.152 1.00 94.50 173 PRO A N 1
ATOM 1379 C CA . PRO A 1 173 ? -9.555 8.359 3.770 1.00 94.50 173 PRO A CA 1
ATOM 1380 C C . PRO A 1 173 ? -10.824 8.436 2.917 1.00 94.50 173 PRO A C 1
ATOM 1382 O O . PRO A 1 173 ? -11.924 8.316 3.453 1.00 94.50 173 PRO A O 1
ATOM 1385 N N . LEU A 1 174 ? -10.678 8.566 1.591 1.00 93.44 174 LEU A N 1
ATOM 1386 C CA . LEU A 1 174 ? -11.812 8.616 0.657 1.00 93.44 174 LEU A CA 1
ATOM 1387 C C . LEU A 1 174 ? -12.693 7.361 0.710 1.00 93.44 174 LEU A C 1
ATOM 1389 O O . LEU A 1 174 ? -13.894 7.457 0.487 1.00 93.44 174 LEU A O 1
ATOM 1393 N N . ILE A 1 175 ? -12.117 6.190 0.995 1.00 94.62 175 ILE A N 1
ATOM 1394 C CA . ILE A 1 175 ? -12.862 4.927 1.042 1.00 94.62 175 ILE A CA 1
ATOM 1395 C C . ILE A 1 175 ? -13.348 4.662 2.463 1.00 94.62 175 ILE A C 1
ATOM 1397 O O . ILE A 1 175 ? -14.528 4.371 2.653 1.00 94.62 175 ILE A O 1
ATOM 1401 N N . HIS A 1 176 ? -12.472 4.788 3.464 1.00 92.25 176 HIS A N 1
ATOM 1402 C CA . HIS A 1 176 ? -12.824 4.503 4.856 1.00 92.25 176 HIS A CA 1
ATOM 1403 C C . HIS A 1 176 ? -14.002 5.365 5.345 1.00 92.25 176 HIS A C 1
ATOM 1405 O O . HIS A 1 176 ? -14.934 4.849 5.970 1.00 92.25 176 HIS A O 1
ATOM 1411 N N . LYS A 1 177 ? -13.997 6.661 4.996 1.00 92.69 177 LYS A N 1
ATOM 1412 C CA . LYS A 1 177 ? -15.045 7.622 5.377 1.00 92.69 177 LYS A CA 1
ATOM 1413 C C . LYS A 1 177 ? -16.311 7.531 4.513 1.00 92.69 177 LYS A C 1
ATOM 1415 O O . LYS A 1 177 ? -17.334 8.094 4.888 1.00 92.69 177 LYS A O 1
ATOM 1420 N N . ALA A 1 178 ? -16.277 6.837 3.374 1.00 92.19 178 ALA A N 1
ATOM 1421 C CA . ALA A 1 178 ? -17.443 6.713 2.501 1.00 92.19 178 ALA A CA 1
ATOM 1422 C C . ALA A 1 178 ? -18.512 5.766 3.077 1.00 92.19 178 ALA A C 1
ATOM 1424 O O . ALA A 1 178 ? -18.202 4.774 3.753 1.00 92.19 178 ALA A O 1
ATOM 1425 N N . LYS A 1 179 ? -19.779 6.034 2.721 1.00 92.62 179 LYS A N 1
ATOM 1426 C CA . LYS A 1 179 ? -20.931 5.157 2.998 1.00 92.62 179 LYS A CA 1
ATOM 1427 C C . LYS A 1 179 ? -20.661 3.738 2.481 1.00 92.62 179 LYS A C 1
ATOM 1429 O O . LYS A 1 179 ? -20.090 3.567 1.403 1.00 92.62 179 LYS A O 1
ATOM 1434 N N . VAL A 1 180 ? -21.103 2.718 3.221 1.00 91.38 180 VAL A N 1
ATOM 1435 C CA . VAL A 1 180 ? -20.785 1.295 2.965 1.00 91.38 180 VAL A CA 1
ATOM 1436 C C . VAL A 1 180 ? -21.113 0.852 1.533 1.00 91.38 180 VAL A C 1
ATOM 1438 O O . VAL A 1 180 ? -20.342 0.116 0.912 1.00 91.38 180 VAL A O 1
ATOM 1441 N N . GLU A 1 181 ? -22.224 1.337 0.989 1.00 91.94 181 GLU A N 1
ATOM 1442 C CA . GLU A 1 181 ? -22.694 1.047 -0.370 1.00 91.94 181 GLU A CA 1
ATOM 1443 C C . GLU A 1 181 ? -21.776 1.637 -1.449 1.00 91.94 181 GLU A C 1
ATOM 1445 O O . GLU A 1 181 ? -21.537 1.019 -2.490 1.00 91.94 181 GLU A O 1
ATOM 1450 N N . LEU A 1 182 ? -21.191 2.802 -1.169 1.00 93.12 182 LEU A N 1
ATOM 1451 C CA . LEU A 1 182 ? -20.327 3.539 -2.086 1.00 93.12 182 LEU A CA 1
ATOM 1452 C C . LEU A 1 182 ? -18.881 3.056 -2.070 1.00 93.12 182 LEU A C 1
ATOM 1454 O O . LEU A 1 182 ? -18.197 3.186 -3.085 1.00 93.12 182 LEU A O 1
ATOM 1458 N N . ARG A 1 183 ? -18.418 2.444 -0.974 1.00 94.12 183 ARG A N 1
ATOM 1459 C CA . ARG A 1 183 ? -17.019 2.005 -0.802 1.00 94.12 183 ARG A CA 1
ATOM 1460 C C . ARG A 1 183 ? -16.472 1.224 -1.993 1.00 94.12 183 ARG A C 1
ATOM 1462 O O . ARG A 1 183 ? -15.335 1.443 -2.389 1.00 94.12 183 ARG A O 1
ATOM 1469 N N . GLY A 1 184 ? -17.276 0.348 -2.600 1.00 95.00 184 GLY A N 1
ATOM 1470 C CA . GLY A 1 184 ? -16.860 -0.419 -3.781 1.00 95.00 184 GLY A CA 1
ATOM 1471 C C . GLY A 1 184 ? -16.672 0.436 -5.041 1.00 95.00 184 GLY A C 1
ATOM 1472 O O . GLY A 1 184 ? -15.723 0.214 -5.793 1.00 95.00 184 GLY A O 1
ATOM 1473 N N . LYS A 1 185 ? -17.549 1.427 -5.265 1.00 95.25 185 LYS A N 1
ATOM 1474 C CA . LYS A 1 185 ? -17.441 2.369 -6.393 1.00 95.25 185 LYS A CA 1
ATOM 1475 C C . LYS A 1 185 ? -16.229 3.286 -6.207 1.00 95.25 185 LYS A C 1
ATOM 1477 O O . LYS A 1 185 ? -15.422 3.414 -7.123 1.00 95.25 185 LYS A O 1
ATOM 1482 N N . VAL A 1 186 ? -16.055 3.830 -5.000 1.00 96.25 186 VAL A N 1
ATOM 1483 C CA . VAL A 1 186 ? -14.918 4.697 -4.646 1.00 96.25 186 VAL A CA 1
ATOM 1484 C C . VAL A 1 186 ? -13.595 3.938 -4.748 1.00 96.25 186 VAL A C 1
ATOM 1486 O O . VAL A 1 186 ? -12.648 4.441 -5.343 1.00 96.25 186 VAL A O 1
ATOM 1489 N N . ALA A 1 187 ? -13.537 2.696 -4.259 1.00 97.31 187 ALA A N 1
ATOM 1490 C CA . ALA A 1 187 ? -12.349 1.852 -4.377 1.00 97.31 187 ALA A CA 1
ATOM 1491 C C . ALA A 1 187 ? -11.934 1.610 -5.830 1.00 97.31 187 ALA A C 1
ATOM 1493 O O . ALA A 1 187 ? -10.747 1.654 -6.146 1.00 97.31 187 ALA A O 1
ATOM 1494 N N . ARG A 1 188 ? -12.903 1.397 -6.726 1.00 97.38 188 ARG A N 1
ATOM 1495 C CA . ARG A 1 188 ? -12.638 1.239 -8.159 1.00 97.38 188 ARG A CA 1
ATOM 1496 C C . ARG A 1 188 ? -12.094 2.520 -8.786 1.00 97.38 188 ARG A C 1
ATOM 1498 O O . ARG A 1 188 ? -11.159 2.446 -9.578 1.00 97.38 188 ARG A O 1
ATOM 1505 N N . LEU A 1 189 ? -12.669 3.676 -8.448 1.00 96.62 189 LEU A N 1
ATOM 1506 C CA . LEU A 1 189 ? -12.162 4.965 -8.919 1.00 96.62 189 LEU A CA 1
ATOM 1507 C C . LEU A 1 189 ? -10.726 5.191 -8.450 1.00 96.62 189 LEU A C 1
ATOM 1509 O O . LEU A 1 189 ? -9.853 5.409 -9.282 1.00 96.62 189 LEU A O 1
ATOM 1513 N N . LEU A 1 190 ? -10.471 5.045 -7.148 1.00 97.12 190 LEU A N 1
ATOM 1514 C CA . LEU A 1 190 ? -9.141 5.243 -6.581 1.00 97.12 190 LEU A CA 1
ATOM 1515 C C . LEU A 1 190 ? -8.112 4.289 -7.203 1.00 97.12 190 LEU A C 1
ATOM 1517 O O . LEU A 1 190 ? -7.032 4.722 -7.586 1.00 97.12 190 LEU A O 1
ATOM 1521 N N . ALA A 1 191 ? -8.450 3.008 -7.370 1.00 98.06 191 ALA A N 1
ATOM 1522 C CA . ALA A 1 191 ? -7.552 2.035 -7.990 1.00 98.06 191 ALA A CA 1
ATOM 1523 C C . ALA A 1 191 ? -7.186 2.396 -9.442 1.00 98.06 191 ALA A C 1
ATOM 1525 O O . ALA A 1 191 ? -6.055 2.152 -9.867 1.00 98.06 191 ALA A O 1
ATOM 1526 N N . ASN A 1 192 ? -8.109 3.009 -10.195 1.00 97.88 192 ASN A N 1
ATOM 1527 C CA . ASN A 1 192 ? -7.836 3.475 -11.556 1.00 97.88 192 ASN A CA 1
ATOM 1528 C C . ASN A 1 192 ? -6.820 4.620 -11.570 1.00 97.88 192 ASN A C 1
ATOM 1530 O O . ASN A 1 192 ? -5.893 4.592 -12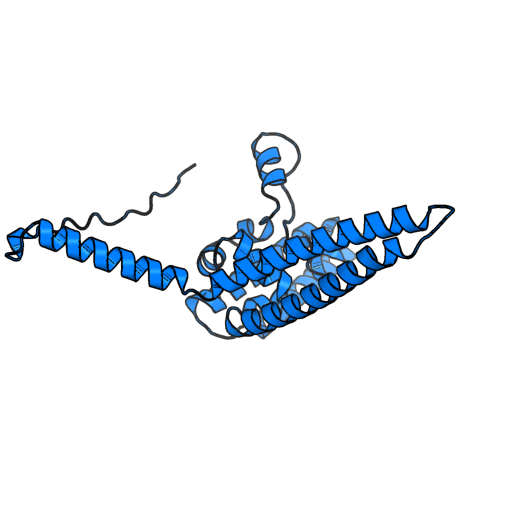.381 1.00 97.88 192 ASN A O 1
ATOM 1534 N N . GLU A 1 193 ? -6.974 5.593 -10.673 1.00 97.25 193 GLU A N 1
ATOM 1535 C CA . GLU A 1 193 ? -6.044 6.722 -10.571 1.00 97.25 193 GLU A CA 1
ATOM 1536 C C . GLU A 1 193 ? -4.675 6.268 -10.051 1.00 97.25 193 GLU A C 1
ATOM 1538 O O . GLU A 1 193 ? -3.653 6.627 -10.629 1.00 97.25 193 GLU A O 1
ATOM 1543 N N . ILE A 1 194 ? -4.642 5.362 -9.065 1.00 97.81 194 ILE A N 1
ATOM 1544 C CA . ILE A 1 194 ? -3.406 4.705 -8.612 1.00 97.81 194 ILE A CA 1
ATOM 1545 C C . ILE A 1 194 ? -2.724 3.975 -9.777 1.00 97.81 194 ILE A C 1
ATOM 1547 O O . ILE A 1 194 ? -1.526 4.135 -9.982 1.00 97.81 194 ILE A O 1
ATOM 1551 N N . SER A 1 195 ? -3.462 3.196 -10.577 1.00 97.88 195 SER A N 1
ATOM 1552 C CA . SER A 1 195 ? -2.884 2.467 -11.715 1.00 97.88 195 SER A CA 1
ATOM 1553 C C . SER A 1 195 ? -2.205 3.405 -12.714 1.00 97.88 195 SER A C 1
ATOM 1555 O O . SER A 1 195 ? -1.140 3.077 -13.235 1.00 97.88 195 SER A O 1
ATOM 1557 N N . MET A 1 196 ? -2.797 4.571 -12.977 1.00 97.31 196 MET A N 1
ATOM 1558 C CA . MET A 1 196 ? -2.198 5.577 -13.851 1.00 97.31 196 MET A CA 1
ATOM 1559 C C . MET A 1 196 ? -0.984 6.256 -13.221 1.00 97.31 196 MET A C 1
ATOM 1561 O O . MET A 1 196 ? 0.047 6.354 -13.883 1.00 97.31 196 MET A O 1
ATOM 1565 N N . ALA A 1 197 ? -1.083 6.652 -11.953 1.00 97.31 197 ALA A N 1
ATOM 1566 C CA . ALA A 1 197 ? 0.006 7.281 -11.213 1.00 97.31 197 ALA A CA 1
ATOM 1567 C C . ALA A 1 197 ? 1.259 6.392 -11.195 1.00 97.31 197 ALA A C 1
ATOM 1569 O O . ALA A 1 197 ? 2.338 6.824 -11.591 1.00 97.31 197 ALA A O 1
ATOM 1570 N N . VAL A 1 198 ? 1.100 5.110 -10.851 1.00 96.81 198 VAL A N 1
ATOM 1571 C CA . VAL A 1 198 ? 2.223 4.161 -10.793 1.00 96.81 198 VAL A CA 1
ATOM 1572 C C . VAL A 1 198 ? 2.835 3.920 -12.171 1.00 96.81 198 VAL A C 1
ATOM 1574 O O . VAL A 1 198 ? 4.049 3.789 -12.292 1.00 96.81 198 VAL A O 1
ATOM 1577 N N . LYS A 1 199 ? 2.026 3.866 -13.236 1.00 96.50 199 LYS A N 1
ATOM 1578 C CA . LYS A 1 199 ? 2.550 3.735 -14.606 1.00 96.50 199 LYS A CA 1
ATOM 1579 C C . LYS A 1 199 ? 3.358 4.956 -15.019 1.00 96.50 199 LYS A C 1
ATOM 1581 O O . LYS A 1 199 ? 4.397 4.797 -15.661 1.00 96.50 199 LYS A O 1
ATOM 1586 N N . ALA A 1 200 ? 2.897 6.149 -14.648 1.00 95.94 200 ALA A N 1
ATOM 1587 C CA . ALA A 1 200 ? 3.638 7.369 -14.904 1.00 95.94 200 ALA A CA 1
ATOM 1588 C C . ALA A 1 200 ? 4.977 7.357 -14.158 1.00 95.94 200 ALA A C 1
ATOM 1590 O O . ALA A 1 200 ? 6.006 7.550 -14.807 1.00 95.94 200 ALA A O 1
ATOM 1591 N N . ASP A 1 201 ? 4.967 7.007 -12.867 1.00 95.19 201 ASP A N 1
ATOM 1592 C CA . ASP A 1 201 ? 6.162 6.886 -12.020 1.00 95.19 201 ASP A CA 1
ATOM 1593 C C . ASP A 1 201 ? 7.144 5.814 -12.508 1.00 95.19 201 ASP A C 1
ATOM 1595 O O . ASP A 1 201 ? 8.353 6.020 -12.458 1.00 95.19 201 ASP A O 1
ATOM 1599 N N . ALA A 1 202 ? 6.668 4.663 -12.983 1.00 92.88 202 ALA A N 1
ATOM 1600 C CA . ALA A 1 202 ? 7.543 3.567 -13.396 1.00 92.88 202 ALA A CA 1
ATOM 1601 C C . ALA A 1 202 ? 8.141 3.779 -14.794 1.00 92.88 202 ALA A C 1
ATOM 1603 O O . ALA A 1 202 ? 9.330 3.537 -14.984 1.00 92.88 202 ALA A O 1
ATOM 1604 N N . PHE A 1 203 ? 7.338 4.229 -15.765 1.00 93.25 203 PHE A N 1
ATOM 1605 C CA . PHE A 1 203 ? 7.732 4.213 -17.179 1.00 93.25 203 PHE A CA 1
ATOM 1606 C C . PHE A 1 203 ? 8.038 5.589 -17.763 1.00 93.25 203 PHE A C 1
ATOM 1608 O O . PHE A 1 203 ? 8.960 5.717 -18.560 1.00 93.25 203 PHE A O 1
ATOM 1615 N N . THR A 1 204 ? 7.253 6.613 -17.419 1.00 90.38 204 THR A N 1
ATOM 1616 C CA . THR A 1 204 ? 7.338 7.917 -18.105 1.00 90.38 204 THR A CA 1
ATOM 1617 C C . THR A 1 204 ? 8.081 8.986 -17.318 1.00 90.38 204 THR A C 1
ATOM 1619 O O . THR A 1 204 ? 8.541 9.947 -17.925 1.00 90.38 204 THR A O 1
ATOM 1622 N N . LYS A 1 205 ? 8.151 8.848 -15.987 1.00 90.00 205 LYS A N 1
ATOM 1623 C CA . LYS A 1 205 ? 8.733 9.814 -15.042 1.00 90.00 205 LYS A CA 1
ATOM 1624 C C . LYS A 1 205 ? 8.147 11.235 -15.131 1.00 90.00 205 LYS A C 1
ATOM 1626 O O . LYS A 1 205 ? 8.745 12.174 -14.621 1.00 90.00 205 LYS A O 1
ATOM 1631 N N . ARG A 1 206 ? 6.975 11.401 -15.757 1.00 91.44 206 ARG A N 1
ATOM 1632 C CA . ARG A 1 206 ? 6.244 12.675 -15.827 1.00 91.44 206 ARG A CA 1
ATOM 1633 C C . ARG A 1 206 ? 5.376 12.861 -14.587 1.00 91.44 206 ARG A C 1
ATOM 1635 O O . ARG A 1 206 ? 4.791 11.892 -14.106 1.00 91.44 206 ARG A O 1
ATOM 1642 N N . ASP A 1 207 ? 5.260 14.097 -14.112 1.00 93.62 207 ASP A N 1
ATOM 1643 C CA . ASP A 1 207 ? 4.280 14.451 -13.085 1.00 93.62 207 ASP A CA 1
ATOM 1644 C C . ASP A 1 207 ? 2.910 14.674 -13.747 1.00 93.62 207 ASP A C 1
ATOM 1646 O O . ASP A 1 207 ? 2.751 15.562 -14.581 1.00 93.62 207 ASP A O 1
ATOM 1650 N N . ILE A 1 208 ? 1.945 13.824 -13.402 1.00 94.00 208 ILE A N 1
ATOM 1651 C CA . ILE A 1 208 ? 0.540 13.887 -13.836 1.00 94.00 208 ILE A CA 1
ATOM 1652 C C . ILE A 1 208 ? -0.410 13.955 -12.633 1.00 94.00 208 ILE A C 1
ATOM 1654 O O . ILE A 1 208 ? -1.613 13.733 -12.751 1.00 94.00 208 ILE A O 1
ATOM 1658 N N . SER A 1 209 ? 0.132 14.197 -11.443 1.00 91.75 209 SER A N 1
ATOM 1659 C CA . SER A 1 209 ? -0.593 14.042 -10.185 1.00 91.75 209 SER A CA 1
ATOM 1660 C C . SER A 1 209 ? -1.783 14.987 -10.040 1.00 91.75 209 SER A C 1
ATOM 1662 O O . SER A 1 209 ? -2.832 14.553 -9.570 1.00 91.75 209 SER A O 1
ATOM 1664 N N . GLU A 1 210 ? -1.651 16.244 -10.463 1.00 94.25 210 GLU A N 1
ATOM 1665 C CA . GLU A 1 210 ? -2.733 17.231 -10.359 1.00 94.25 210 GLU A CA 1
ATOM 1666 C C . GLU A 1 210 ? -3.902 16.887 -11.289 1.00 94.25 210 GLU A C 1
ATOM 1668 O O . GLU A 1 210 ? -5.045 16.835 -10.839 1.00 94.25 210 GLU A O 1
ATOM 1673 N N . GLU A 1 211 ? -3.624 16.485 -12.535 1.00 94.50 211 GLU A N 1
ATOM 1674 C CA . GLU A 1 211 ? -4.659 16.009 -13.465 1.00 94.50 211 GLU A CA 1
ATOM 1675 C C . GLU A 1 211 ? -5.423 14.804 -12.886 1.00 94.50 211 GLU A C 1
ATOM 1677 O O . GLU A 1 211 ? -6.652 14.715 -12.973 1.00 94.50 211 GLU A O 1
ATOM 1682 N N . LEU A 1 212 ? -4.709 13.866 -12.251 1.00 94.06 212 LEU A N 1
ATOM 1683 C CA . LEU A 1 212 ? -5.331 12.693 -11.637 1.00 94.06 212 LEU A CA 1
ATOM 1684 C C . LEU A 1 212 ? -6.183 13.044 -10.417 1.00 94.06 212 LEU A C 1
ATOM 1686 O O . LEU A 1 212 ? -7.248 12.446 -10.241 1.00 94.06 212 LEU A O 1
ATOM 1690 N N . LYS A 1 213 ? -5.750 14.005 -9.593 1.00 94.00 213 LYS A N 1
ATOM 1691 C CA . LYS A 1 213 ? -6.543 14.497 -8.458 1.00 94.00 213 LYS A CA 1
ATOM 1692 C C . LYS A 1 213 ? -7.828 15.152 -8.939 1.00 94.00 213 LYS A C 1
ATOM 1694 O O . LYS A 1 213 ? -8.903 14.747 -8.504 1.00 94.00 213 LYS A O 1
ATOM 1699 N N . GLU A 1 214 ? -7.740 16.081 -9.886 1.00 94.62 214 GLU A N 1
ATOM 1700 C CA . GLU A 1 214 ? -8.914 16.752 -10.452 1.00 94.62 214 GLU A CA 1
ATOM 1701 C C . GLU A 1 214 ? -9.893 15.741 -11.059 1.00 94.62 214 GLU A C 1
ATOM 1703 O O . GLU A 1 214 ? -11.108 15.796 -10.831 1.00 94.62 214 GLU A O 1
ATOM 1708 N N . ARG A 1 215 ? -9.370 14.747 -11.788 1.00 94.50 215 ARG A N 1
ATOM 1709 C CA . ARG A 1 215 ? -10.188 13.677 -12.363 1.00 94.50 215 ARG A CA 1
ATOM 1710 C C . ARG A 1 215 ? -10.863 12.822 -11.293 1.00 94.50 215 ARG A C 1
ATOM 1712 O O . ARG A 1 215 ? -12.023 12.440 -11.477 1.00 94.50 215 ARG A O 1
ATOM 1719 N N . LEU A 1 216 ? -10.162 12.509 -10.203 1.00 93.19 216 LEU A N 1
ATOM 1720 C CA . LEU A 1 216 ? -10.708 11.757 -9.074 1.00 93.19 216 LEU A CA 1
ATOM 1721 C C . LEU A 1 216 ? -11.829 12.536 -8.386 1.00 93.19 216 LEU A C 1
ATOM 1723 O O . LEU A 1 216 ? -12.910 11.991 -8.171 1.00 93.19 216 LEU A O 1
ATOM 1727 N N . GLU A 1 217 ? -11.587 13.809 -8.081 1.00 93.12 217 GLU A N 1
ATOM 1728 C CA . GLU A 1 217 ? -12.543 14.687 -7.411 1.00 93.12 217 GLU A CA 1
ATOM 1729 C C . GLU A 1 217 ? -13.809 14.884 -8.236 1.00 93.12 217 GLU A C 1
ATOM 1731 O O . GLU A 1 217 ? -14.916 14.763 -7.708 1.00 93.12 217 GLU A O 1
ATOM 1736 N N . ARG A 1 218 ? -13.666 15.120 -9.545 1.00 94.69 218 ARG A N 1
ATOM 1737 C CA . ARG A 1 218 ? -14.806 15.251 -10.457 1.00 94.69 218 ARG A CA 1
ATOM 1738 C C . ARG A 1 218 ? -15.678 13.997 -10.447 1.00 94.69 218 ARG A C 1
ATOM 1740 O O . ARG A 1 218 ? -16.876 14.089 -10.191 1.00 94.69 218 ARG A O 1
ATOM 1747 N N . LYS A 1 219 ? -15.079 12.817 -10.636 1.00 92.88 219 LYS A N 1
ATOM 1748 C CA . LYS A 1 219 ? -15.819 11.542 -10.608 1.00 92.88 219 LYS A CA 1
ATOM 1749 C C . LYS A 1 219 ? -16.427 11.249 -9.236 1.00 92.88 219 LYS A C 1
ATOM 1751 O O . LYS A 1 219 ? -17.475 10.617 -9.148 1.00 92.88 219 LYS A O 1
ATOM 1756 N N . MET A 1 220 ? -15.781 11.690 -8.156 1.00 91.12 220 MET A N 1
ATOM 1757 C CA . MET A 1 220 ? -16.316 11.541 -6.805 1.00 91.12 220 MET A CA 1
ATOM 1758 C C . MET A 1 220 ? -17.567 12.405 -6.604 1.00 91.12 220 MET A C 1
ATOM 1760 O O . MET A 1 220 ? -18.556 11.913 -6.067 1.00 91.12 220 MET A O 1
ATOM 1764 N N . LYS A 1 221 ? -17.558 13.656 -7.086 1.00 90.75 221 LYS A N 1
ATOM 1765 C CA . LYS A 1 221 ? -18.736 14.541 -7.070 1.00 90.75 221 LYS A CA 1
ATOM 1766 C C . LYS A 1 221 ? -19.896 13.944 -7.871 1.00 90.75 221 LYS A C 1
ATOM 1768 O O . LYS A 1 221 ? -21.008 13.894 -7.359 1.00 90.75 221 LYS A O 1
ATOM 1773 N N . GLU A 1 222 ? -19.623 13.420 -9.068 1.00 91.44 222 GLU A N 1
ATOM 1774 C CA . GLU A 1 222 ? -20.616 12.728 -9.910 1.00 91.44 222 GLU A CA 1
ATOM 1775 C C . GLU A 1 222 ? -21.230 11.500 -9.202 1.00 91.44 222 GLU A C 1
ATOM 1777 O O . GLU A 1 222 ? -22.436 11.251 -9.278 1.00 91.44 222 GLU A O 1
ATOM 1782 N N . LEU A 1 223 ? -20.420 10.722 -8.473 1.00 88.56 223 LEU A N 1
ATOM 1783 C CA . LEU A 1 223 ? -20.918 9.577 -7.704 1.00 88.56 223 LEU A CA 1
ATOM 1784 C C . LEU A 1 223 ? -21.812 9.985 -6.532 1.00 88.56 223 LEU A C 1
ATOM 1786 O O . LEU A 1 223 ? -22.762 9.265 -6.228 1.00 88.56 223 LEU A O 1
ATOM 1790 N N . LEU A 1 224 ? -21.488 11.090 -5.859 1.00 84.00 224 LEU A N 1
ATOM 1791 C CA . LEU A 1 224 ? -22.272 11.590 -4.732 1.00 84.00 224 LEU A CA 1
ATOM 1792 C C . LEU A 1 224 ? -23.616 12.153 -5.211 1.00 84.00 224 LEU A C 1
ATOM 1794 O O . LEU A 1 224 ? -24.647 11.767 -4.668 1.00 84.00 224 LEU A O 1
ATOM 1798 N N . SER A 1 225 ? -23.624 12.942 -6.291 1.00 82.19 225 SER A N 1
ATOM 1799 C CA . SER A 1 225 ? -24.858 13.516 -6.847 1.00 82.19 225 SER A CA 1
ATOM 1800 C C . SER A 1 225 ? -25.836 12.457 -7.363 1.00 82.19 225 SER A C 1
ATOM 1802 O O . SER A 1 225 ? -27.044 12.589 -7.190 1.00 82.19 225 SER A O 1
ATOM 1804 N N . THR A 1 226 ? -25.329 11.363 -7.939 1.00 77.62 226 THR A N 1
ATOM 1805 C CA . THR A 1 226 ? -26.171 10.245 -8.402 1.00 77.62 226 THR A CA 1
ATOM 1806 C C . THR A 1 226 ? -26.904 9.553 -7.242 1.00 77.62 226 THR A C 1
ATOM 1808 O O . THR A 1 226 ? -27.976 8.982 -7.431 1.00 77.62 226 THR A O 1
ATOM 1811 N N . CYS A 1 227 ? -26.342 9.589 -6.033 1.00 61.88 227 CYS A N 1
ATOM 1812 C CA . CYS A 1 227 ? -26.925 8.934 -4.864 1.00 61.88 227 CYS A CA 1
ATOM 1813 C C . CYS A 1 227 ? -27.951 9.789 -4.121 1.00 61.88 227 CYS A C 1
ATOM 1815 O O . CYS A 1 227 ? -28.845 9.216 -3.505 1.00 61.88 227 CYS A O 1
ATOM 1817 N N . ASP A 1 228 ? -27.861 11.114 -4.212 1.00 60.31 228 ASP A N 1
ATOM 1818 C CA . ASP A 1 228 ? -28.854 12.010 -3.610 1.00 60.31 228 ASP A CA 1
ATOM 1819 C C . ASP A 1 228 ? -30.168 12.040 -4.418 1.00 60.31 228 ASP A C 1
ATOM 1821 O O . ASP A 1 228 ? -31.230 12.259 -3.851 1.00 60.31 228 ASP A O 1
ATOM 1825 N N . GLY A 1 229 ? -30.127 11.730 -5.721 1.00 51.72 229 GLY A N 1
ATOM 1826 C CA . GLY A 1 229 ? -31.317 11.612 -6.581 1.00 51.72 229 GLY A CA 1
ATOM 1827 C C . GLY A 1 229 ? -31.999 10.236 -6.592 1.00 51.72 229 GLY A C 1
ATOM 1828 O O . GLY A 1 229 ? -32.893 10.018 -7.402 1.00 51.72 229 GLY A O 1
ATOM 1829 N N . SER A 1 230 ? -31.550 9.293 -5.755 1.00 49.66 230 SER A N 1
ATOM 1830 C CA . SER A 1 230 ? -32.096 7.923 -5.666 1.00 49.66 230 SER A CA 1
ATOM 1831 C C . SER A 1 230 ? -32.884 7.665 -4.368 1.00 49.66 230 SER A C 1
ATOM 1833 O O . SER A 1 230 ? -33.055 6.502 -3.997 1.00 49.66 230 SER A O 1
ATOM 1835 N N . GLN A 1 231 ? -33.296 8.723 -3.658 1.00 38.66 231 GLN A N 1
ATOM 1836 C CA . GLN A 1 231 ? -34.155 8.648 -2.466 1.00 38.66 231 GLN A CA 1
ATOM 1837 C C . GLN A 1 231 ? -35.626 8.842 -2.820 1.00 38.66 231 GLN A C 1
ATOM 1839 O O . GLN A 1 231 ? -35.911 9.713 -3.671 1.00 38.66 231 GLN A O 1
#

Secondary structure (DSSP, 8-state):
--------------GGGGT--HHHHHHHHHHHHHHHHHHHHT-HHHHHHHHHHHHHHHHHHHHHHHHHHHHHHTSS---THHHHHHHHHHHHHHHHHHHHHHHHHHHHHH-HHHHHHH-HHHHHHHHHHHTSHHHHHHS-HHHHHHTT-HHHHHHHHTT-S---S-SGGGGSHHHHTS-TTTHHHHHHHHHHHHHHHHHIIIII----HHHHHHHHHHHHHHHHHHHHTT-

Foldseek 3Di:
DDPPPPPPPPPPDDVVVVVDDPVVVVVVVVVVVVVVVVVVVPDLLVVLLVLLVVLVVLVVVLVVLVVVLVVQVPDPDDDCVNVVSVVVSVVSVVVNVVSLVVQQVSCCVQQVLLCLQQNSSLSSVLCNLLVHLVSLLPDDLVCSFARQVVVVQVCVVVVHDDHDLGHSSCPGCQLVVDDPVCNSVLSSLSSNLSNVSSNCSPPVVDRPNVVSVVVSVVVSVVSVVVVVVPD

Radius of gyration: 23.93 Å; chains: 1; bounding box: 70×41×77 Å

Sequence (231 aa):
ANYRKEEYKEIEIDPSAYGFSKDILWKASLILSEKKVKEELGRMDLQIIQMVKSLDELIKFLNLLSERESEWKKLSFQDKSIQILLNLKKVVEESIEDMEEEIKERMSSTAPNLSKIAGHILGARLIALAGGIEKLARAPSSKIQILGAEKALFRYKSGRGTPPKHGIIFQHPLIHKAKVELRGKVARLLANEISMAVKADAFTKRDISEELKERLERKMKELLSTCDGSQ